Protein AF-A0A291N693-F1 (afdb_monomer_lite)

Structure (mmCIF, N/CA/C/O backbone):
data_AF-A0A291N693-F1
#
_entry.id   AF-A0A291N693-F1
#
loop_
_atom_site.group_PDB
_atom_site.id
_atom_site.type_symbol
_atom_site.label_atom_id
_atom_site.label_alt_id
_atom_site.label_comp_id
_atom_site.label_asym_id
_atom_site.label_entity_id
_atom_site.label_seq_id
_atom_site.pdbx_PDB_ins_code
_atom_site.Cartn_x
_atom_site.Cartn_y
_atom_site.Cartn_z
_atom_site.occupancy
_atom_site.B_iso_or_equiv
_atom_site.auth_seq_id
_atom_site.auth_comp_id
_atom_site.auth_asym_id
_atom_site.auth_atom_id
_atom_site.pdbx_PDB_model_num
ATOM 1 N N . MET A 1 1 ? -2.094 -22.582 -14.513 1.00 33.53 1 MET A N 1
ATOM 2 C CA . MET A 1 1 ? -1.312 -22.158 -13.333 1.00 33.53 1 MET A CA 1
ATOM 3 C C . MET A 1 1 ? -1.817 -20.786 -12.892 1.00 33.53 1 MET A C 1
ATOM 5 O O . MET A 1 1 ? -1.398 -19.765 -13.427 1.00 33.53 1 MET A O 1
ATOM 9 N N . THR A 1 2 ? -2.831 -20.767 -12.026 1.00 38.56 2 THR A N 1
ATOM 10 C CA . THR A 1 2 ? -3.405 -19.544 -11.448 1.00 38.56 2 THR A CA 1
ATOM 11 C C . THR A 1 2 ? -2.305 -18.804 -10.696 1.00 38.56 2 THR A C 1
ATOM 13 O O . THR A 1 2 ? -1.538 -19.391 -9.935 1.00 38.56 2 THR A O 1
ATOM 16 N N . ARG A 1 3 ? -2.140 -17.517 -10.992 1.00 45.19 3 ARG A N 1
ATOM 17 C CA . ARG A 1 3 ? -1.127 -16.662 -10.375 1.00 45.19 3 ARG A CA 1
ATOM 18 C C . ARG A 1 3 ? -1.465 -16.593 -8.879 1.00 45.19 3 ARG A C 1
ATOM 20 O O . ARG A 1 3 ? -2.373 -15.850 -8.545 1.00 45.19 3 ARG A O 1
ATOM 27 N N . LYS A 1 4 ? -0.804 -17.406 -8.034 1.00 51.12 4 LYS A N 1
ATOM 28 C CA . LYS A 1 4 ? -0.987 -17.415 -6.566 1.00 51.12 4 LYS A CA 1
ATOM 29 C C . LYS A 1 4 ? -1.112 -15.971 -6.081 1.00 51.12 4 LYS A C 1
ATOM 31 O O . LYS A 1 4 ? -0.236 -15.169 -6.425 1.00 51.12 4 LYS A O 1
ATOM 36 N N . ASP A 1 5 ? -2.186 -15.647 -5.364 1.00 63.22 5 ASP A N 1
ATOM 37 C CA . ASP A 1 5 ? -2.451 -14.291 -4.895 1.00 63.22 5 ASP A CA 1
ATOM 38 C C . ASP A 1 5 ? -1.273 -13.782 -4.071 1.00 63.22 5 ASP A C 1
ATOM 40 O O . ASP A 1 5 ? -0.977 -14.246 -2.974 1.00 63.22 5 ASP A O 1
ATOM 44 N N . ARG A 1 6 ? -0.534 -12.840 -4.660 1.00 77.88 6 ARG A N 1
ATOM 45 C CA . ARG A 1 6 ? 0.669 -12.259 -4.053 1.00 77.88 6 ARG A CA 1
ATOM 46 C C . ARG A 1 6 ? 0.341 -11.110 -3.103 1.00 77.88 6 ARG A C 1
ATOM 48 O O . ARG A 1 6 ? 1.268 -10.572 -2.509 1.00 77.88 6 ARG A O 1
ATOM 55 N N . ALA A 1 7 ? -0.934 -10.727 -3.006 1.00 84.88 7 ALA A N 1
ATOM 56 C CA . ALA A 1 7 ? -1.391 -9.597 -2.211 1.00 84.88 7 ALA A CA 1
ATOM 57 C C . ALA A 1 7 ? -1.176 -9.854 -0.717 1.00 84.88 7 ALA A C 1
ATOM 59 O O . ALA A 1 7 ? -0.447 -9.091 -0.094 1.00 84.88 7 ALA A O 1
ATOM 60 N N . LEU A 1 8 ? -1.694 -10.962 -0.176 1.00 89.12 8 LEU A N 1
ATOM 61 C CA . LEU A 1 8 ? -1.541 -11.286 1.245 1.00 89.12 8 LEU A CA 1
ATOM 62 C C . LEU A 1 8 ? -0.060 -11.365 1.674 1.00 89.12 8 LEU A C 1
ATOM 64 O O . LEU A 1 8 ? 0.328 -10.576 2.535 1.00 89.12 8 LEU A O 1
ATOM 68 N N . PRO A 1 9 ? 0.820 -12.147 1.008 1.00 90.00 9 PRO A N 1
ATOM 69 C CA . PRO A 1 9 ? 2.242 -12.149 1.354 1.00 90.00 9 PRO A CA 1
ATOM 70 C C . PRO A 1 9 ? 2.932 -10.787 1.207 1.00 90.00 9 PRO A C 1
ATOM 72 O O . PRO A 1 9 ? 3.986 -10.556 1.791 1.00 90.00 9 PRO A O 1
ATOM 75 N N . PHE A 1 10 ? 2.422 -9.895 0.353 1.00 90.12 10 PHE A N 1
ATOM 76 C CA . PHE A 1 10 ? 2.969 -8.546 0.211 1.00 90.12 10 PHE A CA 1
ATOM 77 C C . PHE A 1 10 ? 2.549 -7.641 1.370 1.00 90.12 10 PHE A C 1
ATOM 79 O O . PHE A 1 10 ? 3.408 -6.952 1.909 1.00 90.12 10 PHE A O 1
ATOM 86 N N . ILE A 1 11 ? 1.282 -7.704 1.791 1.00 92.00 11 ILE A N 1
ATOM 87 C CA . ILE A 1 11 ? 0.773 -6.989 2.971 1.00 92.00 11 ILE A CA 1
ATOM 88 C C . ILE A 1 11 ? 1.577 -7.392 4.210 1.00 92.00 11 ILE A C 1
ATOM 90 O O . ILE A 1 11 ? 2.067 -6.519 4.916 1.00 92.00 11 ILE A O 1
ATOM 94 N N . GLU A 1 12 ? 1.786 -8.695 4.423 1.00 92.75 12 GLU A N 1
ATOM 95 C CA . GLU A 1 12 ? 2.564 -9.219 5.556 1.00 92.75 12 GLU A CA 1
ATOM 96 C C . GLU A 1 12 ? 4.000 -8.684 5.570 1.00 92.75 12 GLU A C 1
ATOM 98 O O . GLU A 1 12 ? 4.478 -8.223 6.601 1.00 92.75 12 GLU A O 1
ATOM 103 N N . ARG A 1 13 ? 4.681 -8.686 4.415 1.00 93.25 13 ARG A N 1
ATOM 104 C CA . ARG A 1 13 ? 6.044 -8.139 4.310 1.00 93.25 13 ARG A CA 1
ATOM 105 C C . ARG A 1 13 ? 6.091 -6.634 4.554 1.00 93.25 13 ARG A C 1
ATOM 107 O O . ARG A 1 13 ? 7.028 -6.165 5.184 1.00 93.25 13 ARG A O 1
ATOM 114 N N . CYS A 1 14 ? 5.116 -5.879 4.050 1.00 93.94 14 CYS A N 1
ATOM 115 C CA . CYS A 1 14 ? 5.040 -4.438 4.292 1.00 93.94 14 CYS A CA 1
ATOM 116 C C . CYS A 1 14 ? 4.772 -4.125 5.767 1.00 93.94 14 CYS A C 1
ATOM 118 O O . CYS A 1 14 ? 5.370 -3.194 6.297 1.00 93.94 14 CYS A O 1
ATOM 120 N N . TRP A 1 15 ? 3.910 -4.905 6.420 1.00 94.88 15 TRP A N 1
ATOM 121 C CA . TRP A 1 15 ? 3.642 -4.778 7.848 1.00 94.88 15 TRP A CA 1
ATOM 122 C C . TRP A 1 15 ? 4.883 -5.098 8.686 1.00 94.88 15 TRP A C 1
ATOM 124 O O . TRP A 1 15 ? 5.280 -4.277 9.505 1.00 94.88 15 TRP A O 1
ATOM 134 N N . ALA A 1 16 ? 5.553 -6.222 8.413 1.00 94.12 16 ALA A N 1
ATOM 135 C CA . ALA A 1 16 ? 6.795 -6.589 9.093 1.00 94.12 16 ALA A CA 1
ATOM 136 C C . ALA A 1 16 ? 7.886 -5.519 8.916 1.00 94.12 16 ALA A C 1
ATOM 138 O O . ALA A 1 16 ? 8.501 -5.106 9.892 1.00 94.12 16 ALA A O 1
ATOM 139 N N . LEU A 1 17 ? 8.063 -5.006 7.691 1.00 93.88 17 LEU A N 1
ATOM 140 C CA . LEU A 1 17 ? 9.007 -3.921 7.411 1.00 93.88 17 LEU A CA 1
ATOM 141 C C . LEU A 1 17 ? 8.657 -2.639 8.174 1.00 93.88 17 LEU A C 1
ATOM 143 O O . LEU A 1 17 ? 9.549 -1.975 8.688 1.00 93.88 17 LEU A O 1
ATOM 147 N N . PHE A 1 18 ? 7.374 -2.274 8.242 1.00 93.06 18 PHE A N 1
ATOM 148 C CA . PHE A 1 18 ? 6.931 -1.113 9.013 1.00 93.06 18 PHE A CA 1
ATOM 149 C C . PHE A 1 18 ? 7.254 -1.282 10.500 1.00 93.06 18 PHE A C 1
ATOM 151 O O . PHE A 1 18 ? 7.758 -0.345 11.114 1.00 93.06 18 PHE A O 1
ATOM 158 N N . GLN A 1 19 ? 7.002 -2.464 11.069 1.00 92.69 19 GLN A N 1
ATOM 159 C CA . GLN A 1 19 ? 7.315 -2.755 12.468 1.00 92.69 19 GLN A CA 1
ATOM 160 C C . GLN A 1 19 ? 8.821 -2.683 12.731 1.00 92.69 19 GLN A C 1
ATOM 162 O O . GLN A 1 19 ? 9.233 -1.988 13.651 1.00 92.69 19 GLN A O 1
ATOM 167 N N . GLU A 1 20 ? 9.634 -3.330 11.894 1.00 92.38 20 GLU A N 1
ATOM 168 C CA . GLU A 1 20 ? 11.096 -3.321 12.008 1.00 92.38 20 GLU A CA 1
ATOM 169 C C . GLU A 1 20 ? 11.667 -1.903 11.892 1.00 92.38 20 GLU A C 1
ATOM 171 O O . GLU A 1 20 ? 12.454 -1.486 12.736 1.00 92.38 20 GLU A O 1
ATOM 176 N N . ALA A 1 21 ? 11.221 -1.128 10.900 1.00 90.44 21 ALA A N 1
ATOM 177 C CA . ALA A 1 21 ? 11.660 0.253 10.726 1.00 90.44 21 ALA A CA 1
ATOM 178 C C . ALA A 1 21 ? 11.223 1.152 11.893 1.00 90.44 21 ALA A C 1
ATOM 180 O O . ALA A 1 21 ? 11.991 2.001 12.332 1.00 90.44 21 ALA A O 1
ATOM 181 N N . THR A 1 22 ? 10.015 0.941 12.426 1.00 89.62 22 THR A N 1
ATOM 182 C CA . THR A 1 22 ? 9.533 1.668 13.610 1.00 89.62 22 THR A CA 1
ATOM 183 C C . THR A 1 22 ? 10.376 1.334 14.840 1.00 89.62 22 THR A C 1
ATOM 185 O O . THR A 1 22 ? 10.745 2.238 15.579 1.00 89.62 22 THR A O 1
ATOM 188 N N . SER A 1 23 ? 10.713 0.059 15.052 1.00 88.38 23 SER A N 1
ATOM 189 C CA . SER A 1 23 ? 11.592 -0.364 16.148 1.00 88.38 23 SER A CA 1
ATOM 190 C C . SER A 1 23 ? 13.007 0.199 16.008 1.00 88.38 23 SER A C 1
ATOM 192 O O . SER A 1 23 ? 13.559 0.677 16.991 1.00 88.38 23 SER A O 1
ATOM 194 N N . ALA A 1 24 ? 13.570 0.209 14.798 1.00 87.69 24 ALA A N 1
ATOM 195 C CA . ALA A 1 24 ? 14.880 0.805 14.545 1.00 87.69 24 ALA A CA 1
ATOM 196 C C . ALA A 1 24 ? 14.887 2.324 14.808 1.00 87.69 24 ALA A C 1
ATOM 198 O O . ALA A 1 24 ? 15.796 2.833 15.460 1.00 87.69 24 ALA A O 1
ATOM 199 N N . ASP A 1 25 ? 13.851 3.049 14.366 1.00 87.38 25 ASP A N 1
ATOM 200 C CA . ASP A 1 25 ? 13.699 4.479 14.674 1.00 87.38 25 ASP A CA 1
ATOM 201 C C . ASP A 1 25 ? 13.568 4.720 16.188 1.00 87.38 25 ASP A C 1
ATOM 203 O O . ASP A 1 25 ? 14.101 5.710 16.695 1.00 87.38 25 ASP A O 1
ATOM 207 N N . ALA A 1 26 ? 12.897 3.821 16.915 1.00 85.44 26 ALA A N 1
ATOM 208 C CA . ALA A 1 26 ? 12.772 3.887 18.370 1.00 85.44 26 ALA A CA 1
ATOM 209 C C . ALA A 1 26 ? 14.122 3.768 19.082 1.00 85.44 26 ALA A C 1
ATOM 211 O O . ALA A 1 26 ? 14.449 4.580 19.950 1.00 85.44 26 ALA A O 1
ATOM 212 N N . GLU A 1 27 ? 14.929 2.784 18.680 1.00 86.00 27 GLU A N 1
ATOM 213 C CA . GLU A 1 27 ? 16.273 2.552 19.221 1.00 86.00 27 GLU A CA 1
ATOM 214 C C . GLU A 1 27 ? 17.203 3.756 18.995 1.00 86.00 27 GLU A C 1
ATOM 216 O O . GLU A 1 27 ? 17.998 4.100 19.871 1.00 86.00 27 GLU A O 1
ATOM 221 N N . ASP A 1 28 ? 17.035 4.455 17.871 1.00 84.00 28 ASP A N 1
ATOM 222 C CA . ASP A 1 28 ? 17.769 5.677 17.525 1.00 84.00 28 ASP A CA 1
ATOM 223 C C . ASP A 1 28 ? 17.196 6.958 18.176 1.00 84.00 28 ASP A C 1
ATOM 225 O O . ASP A 1 28 ? 17.687 8.065 17.917 1.00 84.00 28 ASP A O 1
ATOM 229 N N . GLY A 1 29 ? 16.145 6.852 19.000 1.00 79.88 29 GLY A N 1
ATOM 230 C CA . GLY A 1 29 ? 15.477 7.993 19.637 1.00 79.88 29 GLY A CA 1
ATOM 231 C C . GLY A 1 29 ? 14.700 8.888 18.660 1.00 79.88 29 GLY A C 1
ATOM 232 O O . GLY A 1 29 ? 14.431 10.052 18.960 1.00 79.88 29 GLY A O 1
ATOM 233 N N . ARG A 1 30 ? 14.351 8.363 17.481 1.00 75.69 30 ARG A N 1
ATOM 234 C CA . ARG A 1 30 ? 13.571 9.029 16.419 1.00 75.69 30 ARG A CA 1
ATOM 235 C C . ARG A 1 30 ? 12.108 8.593 16.400 1.00 75.69 30 ARG A C 1
ATOM 237 O O . ARG A 1 30 ? 11.424 8.792 15.391 1.00 75.69 30 ARG A O 1
ATOM 244 N N . ASP A 1 31 ? 11.651 8.028 17.514 1.00 72.50 31 ASP A N 1
ATOM 245 C CA . ASP A 1 31 ? 10.309 7.504 17.712 1.00 72.50 31 ASP A CA 1
ATOM 246 C C . ASP A 1 31 ? 9.219 8.419 17.143 1.00 72.50 31 ASP A C 1
ATOM 248 O O . ASP A 1 31 ? 9.150 9.617 17.424 1.00 72.50 31 ASP A O 1
ATOM 252 N N . GLY A 1 32 ? 8.323 7.819 16.358 1.00 63.44 32 GLY A N 1
ATOM 253 C CA . GLY A 1 32 ? 7.067 8.447 15.963 1.00 63.44 32 GLY A CA 1
ATOM 254 C C . GLY A 1 32 ? 7.064 9.244 14.654 1.00 63.44 32 GLY A C 1
ATOM 255 O O . GLY A 1 32 ? 6.126 10.012 14.430 1.00 63.44 32 GLY A O 1
ATOM 256 N N . ASN A 1 33 ? 8.033 9.030 13.759 1.00 72.50 33 ASN A N 1
ATOM 257 C CA . ASN A 1 33 ? 8.084 9.729 12.465 1.00 72.50 33 ASN A CA 1
ATOM 258 C C . ASN A 1 33 ? 7.654 8.886 11.252 1.00 72.50 33 ASN A C 1
ATOM 260 O O . ASN A 1 33 ? 7.338 9.447 10.200 1.00 72.50 33 ASN A O 1
ATOM 264 N N . LEU A 1 34 ? 7.624 7.557 11.373 1.00 83.62 34 LEU A N 1
ATOM 265 C CA . LEU A 1 34 ? 7.446 6.6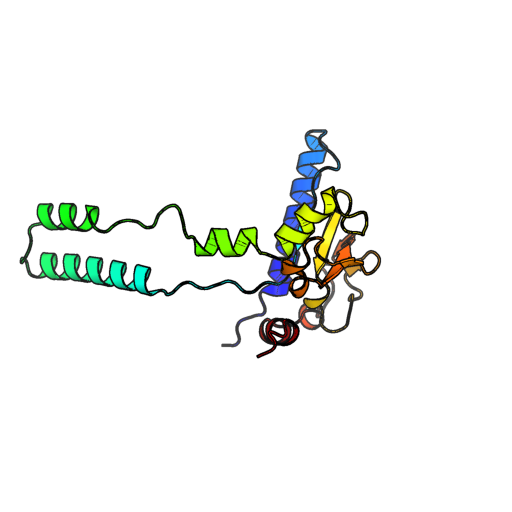78 10.221 1.00 83.62 34 LEU A CA 1
ATOM 266 C C . LEU A 1 34 ? 5.971 6.406 9.916 1.00 83.62 34 LEU A C 1
ATOM 268 O O . LEU A 1 34 ? 5.240 5.837 10.723 1.00 83.62 34 LEU A O 1
ATOM 272 N N . ARG A 1 35 ? 5.532 6.779 8.711 1.00 87.69 35 ARG A N 1
ATOM 273 C CA . ARG A 1 35 ? 4.192 6.485 8.191 1.00 87.69 35 ARG A CA 1
ATOM 274 C C . ARG A 1 35 ? 4.286 5.485 7.047 1.00 87.69 35 ARG A C 1
ATOM 276 O O . ARG A 1 35 ? 4.997 5.713 6.073 1.00 87.69 35 ARG A O 1
ATOM 283 N N . GLY A 1 36 ? 3.523 4.403 7.141 1.00 90.12 36 GLY A N 1
ATOM 284 C CA . GLY A 1 36 ? 3.358 3.443 6.054 1.00 90.12 36 GLY A CA 1
ATOM 285 C C 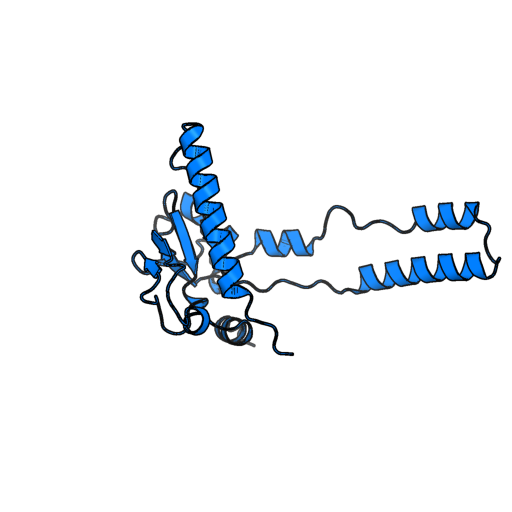. GLY A 1 36 ? 2.006 3.629 5.379 1.00 90.12 36 GLY A C 1
ATOM 286 O O . GLY A 1 36 ? 0.989 3.690 6.060 1.00 90.12 36 GLY A O 1
ATOM 287 N N . VAL A 1 37 ? 1.969 3.687 4.047 1.00 91.12 37 VAL A N 1
ATOM 288 C CA . VAL A 1 37 ? 0.713 3.670 3.281 1.00 91.12 37 VAL A CA 1
ATOM 289 C C . VAL A 1 37 ? 0.796 2.593 2.210 1.00 91.12 37 VAL A C 1
ATOM 291 O O . VAL A 1 37 ? 1.660 2.632 1.334 1.00 91.12 37 VAL A O 1
ATOM 294 N N . LEU A 1 38 ? -0.126 1.636 2.262 1.00 92.25 38 LEU A N 1
ATOM 295 C CA . LEU A 1 38 ? -0.267 0.575 1.278 1.00 92.25 38 LEU A CA 1
ATOM 296 C C . LEU A 1 38 ? -1.572 0.757 0.501 1.00 92.25 38 LEU A C 1
ATOM 298 O O . LEU A 1 38 ? -2.664 0.579 1.038 1.00 92.25 38 LEU A O 1
ATOM 302 N N . ALA A 1 39 ? -1.445 1.077 -0.786 1.00 90.19 39 ALA A N 1
ATOM 303 C CA . ALA A 1 39 ? -2.567 1.245 -1.700 1.00 90.19 39 ALA A CA 1
ATOM 304 C C . ALA A 1 39 ? -2.389 0.421 -2.980 1.00 90.19 39 ALA A C 1
ATOM 306 O O . ALA A 1 39 ? -1.276 0.137 -3.430 1.00 90.19 39 ALA A O 1
ATOM 307 N N . THR A 1 40 ? -3.510 0.060 -3.588 1.00 86.94 40 THR A N 1
ATOM 308 C CA . THR A 1 40 ? -3.587 -0.529 -4.921 1.00 86.94 40 THR A CA 1
ATOM 309 C C . THR A 1 40 ? -3.286 0.517 -5.984 1.00 86.94 40 THR A C 1
ATOM 311 O O . THR A 1 40 ? -3.586 1.701 -5.853 1.00 86.94 40 THR A O 1
ATOM 314 N N . GLY A 1 41 ? -2.703 0.070 -7.087 1.00 79.50 41 GLY A N 1
ATOM 315 C CA . GLY A 1 41 ? -2.433 0.926 -8.227 1.00 79.50 41 GLY A CA 1
ATOM 316 C C . GLY A 1 41 ? -2.199 0.096 -9.472 1.00 79.50 41 GLY A C 1
ATOM 317 O O . GLY A 1 41 ? -1.780 -1.066 -9.402 1.00 79.50 41 GLY A O 1
ATOM 318 N N . LEU A 1 42 ? -2.466 0.696 -10.627 1.00 72.25 42 LEU A N 1
ATOM 319 C CA . LEU A 1 42 ? -2.007 0.129 -11.881 1.00 72.25 42 LEU A CA 1
ATOM 320 C C . LEU A 1 42 ? -0.541 0.484 -12.076 1.00 72.25 42 LEU A C 1
ATOM 322 O O . LEU A 1 42 ? -0.135 1.635 -11.966 1.00 72.25 42 LEU A O 1
ATOM 326 N N . ARG A 1 43 ? 0.254 -0.527 -12.414 1.00 65.56 43 ARG A N 1
ATOM 327 C CA . ARG A 1 43 ? 1.614 -0.308 -12.884 1.00 65.56 43 ARG A CA 1
ATOM 328 C C . ARG A 1 43 ? 1.569 -0.149 -14.394 1.00 65.56 43 ARG A C 1
ATOM 330 O O . ARG A 1 43 ? 1.321 -1.135 -15.094 1.00 65.56 43 ARG A O 1
ATOM 337 N N . ALA A 1 44 ? 1.879 1.045 -14.891 1.00 56.78 44 ALA A N 1
ATOM 338 C CA . ALA A 1 44 ? 2.187 1.249 -16.296 1.00 56.78 44 ALA A CA 1
ATOM 339 C C . ALA A 1 44 ? 3.369 0.343 -16.655 1.00 56.78 44 ALA A C 1
ATOM 341 O O . ALA A 1 44 ? 4.514 0.567 -16.244 1.00 56.78 44 ALA A O 1
ATOM 342 N N . LYS A 1 45 ? 3.085 -0.735 -17.383 1.00 54.12 45 LYS A N 1
ATOM 343 C CA . LYS A 1 45 ? 4.120 -1.509 -18.053 1.00 54.12 45 LYS A CA 1
ATOM 344 C C . LYS A 1 45 ? 4.416 -0.768 -19.344 1.00 54.12 45 LYS A C 1
ATOM 346 O O . LYS A 1 45 ? 3.608 -0.796 -20.267 1.00 54.12 45 LYS A O 1
ATOM 351 N N . GLY A 1 46 ? 5.551 -0.075 -19.387 1.00 51.22 46 GLY A N 1
ATOM 352 C CA . GLY A 1 46 ? 6.066 0.450 -20.647 1.00 51.22 46 GLY A CA 1
ATOM 353 C C . GLY A 1 46 ? 6.161 -0.661 -21.694 1.00 51.22 46 GLY A C 1
ATOM 354 O O . GLY A 1 46 ? 6.198 -1.850 -21.368 1.00 51.22 46 GLY A O 1
ATOM 355 N N . SER A 1 47 ? 6.200 -0.278 -22.967 1.00 55.09 47 SER A N 1
ATOM 356 C CA . SER A 1 47 ? 6.426 -1.246 -24.033 1.00 55.09 47 SER A CA 1
ATOM 357 C C . SER A 1 47 ? 7.771 -1.948 -23.823 1.00 55.09 47 SER A C 1
ATOM 359 O O . SER A 1 47 ? 8.812 -1.294 -23.773 1.00 55.09 47 SER A O 1
ATOM 361 N N . ASN A 1 48 ? 7.772 -3.283 -23.785 1.00 56.47 48 ASN A N 1
ATOM 362 C CA . ASN A 1 48 ? 9.002 -4.083 -23.779 1.00 56.47 48 ASN A CA 1
ATOM 363 C C . ASN A 1 48 ? 9.840 -3.895 -25.059 1.00 56.47 48 ASN A C 1
ATOM 365 O O . ASN A 1 48 ? 10.911 -4.479 -25.158 1.00 56.47 48 ASN A O 1
ATOM 369 N N . ARG A 1 49 ? 9.391 -3.089 -26.035 1.00 58.22 49 ARG A N 1
ATOM 370 C CA . ARG A 1 49 ? 10.100 -2.802 -27.290 1.00 58.22 49 ARG A CA 1
ATOM 371 C C . ARG A 1 49 ? 11.551 -2.375 -27.085 1.00 58.22 49 ARG A C 1
ATOM 373 O O . ARG A 1 49 ? 12.397 -2.852 -27.824 1.00 58.22 49 ARG A O 1
ATOM 380 N N . GLY A 1 50 ? 11.850 -1.541 -26.085 1.00 60.09 50 GLY A N 1
ATOM 381 C CA . GLY A 1 50 ? 13.231 -1.126 -25.800 1.00 60.09 50 GLY A CA 1
ATOM 382 C C . GLY A 1 50 ? 14.120 -2.290 -25.349 1.00 60.09 50 GLY A C 1
ATOM 383 O O . GLY A 1 50 ? 15.222 -2.454 -25.856 1.00 60.09 50 GLY A O 1
ATOM 384 N N . ILE A 1 51 ? 13.599 -3.146 -24.464 1.00 60.31 51 ILE A N 1
ATOM 385 C CA . ILE A 1 51 ? 14.287 -4.351 -23.968 1.00 60.31 51 ILE A CA 1
ATOM 386 C C . ILE A 1 51 ? 14.432 -5.390 -25.091 1.00 60.31 51 ILE A C 1
ATOM 388 O O . ILE A 1 51 ? 15.492 -5.977 -25.267 1.00 60.31 51 ILE A O 1
ATOM 392 N N . LEU A 1 52 ? 13.381 -5.594 -25.890 1.00 64.38 52 LEU A N 1
ATOM 393 C CA . LEU A 1 52 ? 13.382 -6.523 -27.022 1.00 64.38 52 LEU A CA 1
ATOM 394 C C . LEU A 1 52 ? 14.342 -6.075 -28.131 1.00 64.38 52 LEU A C 1
ATOM 396 O O . LEU A 1 52 ? 15.073 -6.906 -28.657 1.00 64.38 52 LEU A O 1
ATOM 400 N N . ALA A 1 53 ? 14.382 -4.780 -28.454 1.00 66.88 53 ALA A N 1
ATOM 401 C CA . ALA A 1 53 ? 15.321 -4.224 -29.427 1.00 66.88 53 ALA A CA 1
ATOM 402 C C . ALA A 1 53 ? 16.773 -4.341 -28.942 1.00 66.88 53 ALA A C 1
ATOM 404 O O . ALA A 1 53 ? 17.663 -4.648 -29.731 1.00 66.88 53 ALA A O 1
ATOM 405 N N . GLN A 1 54 ? 17.009 -4.155 -27.639 1.00 68.44 54 GLN A N 1
ATOM 406 C CA . GLN A 1 54 ? 18.326 -4.347 -27.038 1.00 68.44 54 GLN A CA 1
ATOM 407 C C . GLN A 1 54 ? 18.769 -5.814 -27.109 1.00 68.44 54 GLN A C 1
ATOM 409 O O . GLN A 1 54 ? 19.890 -6.096 -27.525 1.00 68.44 54 GLN A O 1
ATOM 414 N N . ASN A 1 55 ? 17.879 -6.743 -26.755 1.00 72.88 55 ASN A N 1
ATOM 415 C CA . ASN A 1 55 ? 18.148 -8.176 -26.840 1.00 72.88 55 ASN A CA 1
ATOM 416 C C . ASN A 1 55 ? 18.414 -8.607 -28.285 1.00 72.88 55 ASN A C 1
ATOM 418 O O . ASN A 1 55 ? 19.380 -9.318 -28.522 1.00 72.88 55 ASN A O 1
ATOM 422 N N . ALA A 1 56 ? 17.628 -8.117 -29.249 1.00 78.94 56 ALA A N 1
ATOM 423 C CA . ALA A 1 56 ? 17.853 -8.383 -30.668 1.00 78.94 56 ALA A CA 1
ATOM 424 C C . ALA A 1 56 ? 19.224 -7.870 -31.144 1.00 78.94 56 ALA A C 1
ATOM 426 O O . ALA A 1 56 ? 19.927 -8.580 -31.857 1.00 78.94 56 ALA A O 1
ATOM 427 N N . ALA A 1 57 ? 19.643 -6.678 -30.703 1.00 79.12 57 ALA A N 1
ATOM 428 C CA . ALA A 1 57 ? 20.965 -6.141 -31.021 1.00 79.12 57 ALA A CA 1
ATOM 429 C C . ALA A 1 57 ? 22.103 -6.980 -30.411 1.00 79.12 57 ALA A C 1
ATOM 431 O O . ALA A 1 57 ? 23.111 -7.210 -31.073 1.00 79.12 57 ALA A O 1
ATOM 432 N N . PHE A 1 58 ? 21.946 -7.478 -29.179 1.00 78.81 58 PHE A N 1
ATOM 433 C CA . PHE A 1 58 ? 22.924 -8.382 -28.564 1.00 78.81 58 PHE A CA 1
ATOM 434 C C . PHE A 1 58 ? 22.981 -9.746 -29.255 1.00 78.81 58 PHE A C 1
ATOM 436 O O . PHE A 1 58 ? 24.079 -10.237 -29.508 1.00 78.81 58 PHE A O 1
ATOM 443 N N . THR A 1 59 ? 21.830 -10.334 -29.588 1.00 84.38 59 THR A N 1
ATOM 444 C CA . THR A 1 59 ? 21.755 -11.586 -30.353 1.00 84.38 59 THR A CA 1
ATOM 445 C C . THR A 1 59 ? 22.467 -11.437 -31.693 1.00 84.38 59 THR A C 1
ATOM 447 O O . THR A 1 59 ? 23.325 -12.251 -32.005 1.00 84.38 59 THR A O 1
ATOM 450 N N . GLN A 1 60 ? 22.231 -10.338 -32.414 1.00 86.88 60 GLN A N 1
ATOM 451 C CA . GLN A 1 60 ? 22.906 -10.069 -33.682 1.00 86.88 60 GLN A CA 1
ATOM 452 C C . GLN A 1 60 ? 24.435 -9.975 -33.533 1.00 86.88 60 GLN A C 1
ATOM 454 O O . GLN A 1 60 ? 25.160 -10.552 -34.334 1.00 86.88 60 GLN A O 1
ATOM 459 N N . ILE A 1 61 ? 24.942 -9.307 -32.488 1.00 85.75 61 ILE A N 1
ATOM 460 C CA . ILE A 1 61 ? 26.392 -9.220 -32.222 1.00 85.75 61 ILE A CA 1
ATOM 461 C C . ILE A 1 61 ? 26.990 -10.608 -31.941 1.00 85.75 61 ILE A C 1
ATOM 463 O O . ILE A 1 61 ? 28.092 -10.907 -32.401 1.00 85.75 61 ILE A O 1
ATOM 467 N N . ILE A 1 62 ? 26.280 -11.453 -31.187 1.00 82.12 62 ILE A N 1
ATOM 468 C CA . ILE A 1 62 ? 26.711 -12.826 -30.887 1.00 82.12 62 ILE A CA 1
ATOM 469 C C . ILE A 1 62 ? 26.721 -13.669 -32.165 1.00 82.12 62 ILE A C 1
ATOM 471 O O . ILE A 1 62 ? 27.710 -14.352 -32.427 1.00 82.12 62 ILE A O 1
ATOM 475 N N . ASP A 1 63 ? 25.670 -13.576 -32.978 1.00 90.12 63 ASP A N 1
ATOM 476 C CA . ASP A 1 63 ? 25.543 -14.308 -34.239 1.00 90.12 63 ASP A CA 1
ATOM 477 C C . ASP A 1 63 ? 26.599 -13.864 -35.263 1.00 90.12 63 ASP A C 1
ATOM 479 O O . ASP A 1 63 ? 27.153 -14.687 -35.993 1.00 90.12 63 ASP A O 1
ATOM 483 N N . ASP A 1 64 ? 26.924 -12.571 -35.316 1.00 88.88 64 ASP A N 1
ATOM 484 C CA . ASP A 1 64 ? 27.966 -12.035 -36.193 1.00 88.88 64 ASP A CA 1
ATOM 485 C C . ASP A 1 64 ? 29.369 -12.446 -35.735 1.00 88.88 64 ASP A C 1
ATOM 487 O O . ASP A 1 64 ? 30.220 -12.751 -36.575 1.00 88.88 64 ASP A O 1
ATOM 491 N N . LEU A 1 65 ? 29.615 -12.515 -34.424 1.00 82.06 65 LEU A N 1
ATOM 492 C CA . LEU A 1 65 ? 30.879 -13.011 -33.877 1.00 82.06 65 LEU A CA 1
ATOM 493 C C . LEU A 1 65 ? 31.038 -14.521 -34.118 1.00 82.06 65 LEU A C 1
ATOM 495 O O . LEU A 1 65 ? 32.106 -14.963 -34.542 1.00 82.06 65 LEU A O 1
ATOM 499 N N . ALA A 1 66 ? 29.979 -15.302 -33.884 1.00 85.88 66 ALA A N 1
ATOM 5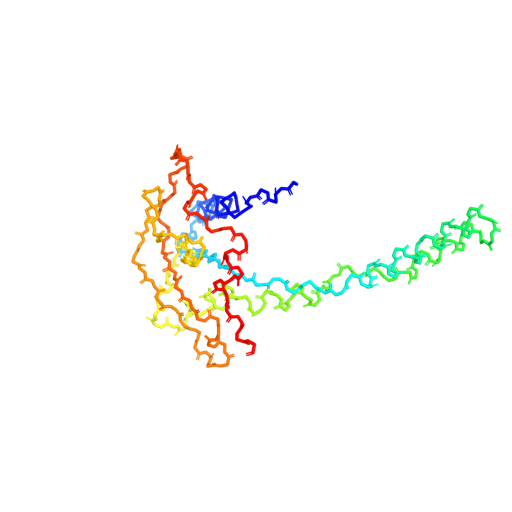00 C CA . ALA A 1 66 ? 29.959 -16.748 -34.102 1.00 85.88 66 ALA A CA 1
ATOM 501 C C . ALA A 1 66 ? 30.132 -17.116 -35.584 1.00 85.88 66 ALA A C 1
ATOM 503 O O . ALA A 1 66 ? 30.780 -18.107 -35.903 1.00 85.88 66 ALA A O 1
ATOM 504 N N . ALA A 1 67 ? 29.603 -16.290 -36.490 1.00 93.94 67 ALA A N 1
ATOM 505 C CA . ALA A 1 67 ? 29.786 -16.428 -37.932 1.00 93.94 67 ALA A CA 1
ATOM 506 C C . ALA A 1 67 ? 31.106 -15.821 -38.455 1.00 93.94 67 ALA A C 1
ATOM 508 O O . ALA A 1 67 ? 31.286 -15.731 -39.668 1.00 93.94 67 ALA A O 1
ATOM 509 N N . HIS A 1 68 ? 32.005 -15.363 -37.572 1.00 90.62 68 HIS A N 1
ATOM 510 C CA . HIS A 1 68 ? 33.261 -14.681 -37.918 1.00 90.62 68 HIS A CA 1
ATOM 511 C C . HIS A 1 68 ? 33.095 -13.449 -38.833 1.00 90.62 68 HIS A C 1
ATOM 513 O O . HIS A 1 68 ? 34.030 -13.054 -39.528 1.00 90.62 68 HIS A O 1
ATOM 519 N N . ARG A 1 69 ? 31.914 -12.815 -38.824 1.00 93.44 69 ARG A N 1
ATOM 520 C CA . ARG A 1 69 ? 31.618 -11.582 -39.576 1.00 93.44 69 ARG A CA 1
ATOM 521 C C . ARG A 1 69 ? 32.167 -10.331 -38.892 1.00 93.44 69 ARG A C 1
ATOM 523 O O . ARG A 1 69 ? 32.377 -9.323 -39.558 1.00 93.44 69 ARG A O 1
ATOM 530 N N . ILE A 1 70 ? 32.408 -10.407 -37.584 1.00 91.12 70 ILE A N 1
ATOM 531 C CA . ILE A 1 70 ? 33.090 -9.380 -36.790 1.00 91.12 70 ILE A CA 1
ATOM 532 C C . ILE A 1 70 ? 34.175 -10.022 -35.924 1.00 91.12 70 ILE A C 1
ATOM 534 O O . ILE A 1 70 ? 34.069 -11.177 -35.507 1.00 91.12 70 ILE A O 1
ATOM 538 N N . THR A 1 71 ? 35.220 -9.261 -35.619 1.00 88.62 71 THR A N 1
ATOM 539 C CA . THR A 1 71 ? 36.274 -9.671 -34.684 1.00 88.62 71 THR A CA 1
ATOM 540 C C . THR A 1 71 ? 35.818 -9.534 -33.229 1.00 88.62 71 THR A C 1
ATOM 542 O O . THR A 1 71 ? 34.893 -8.787 -32.905 1.00 88.62 71 THR A O 1
ATOM 545 N N . ALA A 1 72 ? 36.515 -10.203 -32.307 1.00 81.81 72 ALA A N 1
ATOM 546 C CA . ALA A 1 72 ? 36.230 -10.096 -30.874 1.00 81.81 72 ALA A CA 1
ATOM 547 C C . ALA A 1 72 ? 36.319 -8.645 -30.349 1.00 81.81 72 ALA A C 1
ATOM 549 O O . ALA A 1 72 ? 35.522 -8.240 -29.503 1.00 81.81 72 ALA A O 1
ATOM 550 N N . GLU A 1 73 ? 37.245 -7.835 -30.872 1.00 82.06 73 GLU A N 1
ATOM 551 C CA . GLU A 1 73 ? 37.385 -6.420 -30.492 1.00 82.06 73 GLU A CA 1
ATOM 552 C C . GLU A 1 73 ? 36.288 -5.522 -31.083 1.00 82.06 73 GLU A C 1
ATOM 554 O O . GLU A 1 73 ? 35.907 -4.508 -30.489 1.00 82.06 73 GLU A O 1
ATOM 559 N N . GLU A 1 74 ? 35.736 -5.886 -32.239 1.00 83.94 74 GLU A N 1
ATOM 560 C CA . GLU A 1 74 ? 34.567 -5.219 -32.818 1.00 83.94 74 GLU A CA 1
ATOM 561 C C . GLU A 1 74 ? 33.285 -5.595 -32.080 1.00 83.94 74 GLU A C 1
ATOM 563 O O . GLU A 1 74 ? 32.492 -4.707 -31.772 1.00 83.94 74 GLU A O 1
ATOM 568 N N . ALA A 1 75 ? 33.123 -6.864 -31.698 1.00 80.75 75 ALA A N 1
ATOM 569 C CA . ALA A 1 75 ? 32.008 -7.323 -30.874 1.00 80.75 75 ALA A CA 1
ATOM 570 C C . ALA A 1 75 ? 31.983 -6.616 -29.512 1.00 80.75 75 ALA A C 1
ATOM 572 O O . ALA A 1 75 ? 30.933 -6.128 -29.087 1.00 80.75 75 ALA A O 1
ATOM 573 N N . LYS A 1 76 ? 33.147 -6.463 -28.859 1.00 77.00 76 LYS A N 1
ATOM 574 C CA . LYS A 1 76 ? 33.275 -5.664 -27.629 1.00 77.00 76 LYS A CA 1
ATOM 575 C C . LYS A 1 76 ? 32.832 -4.220 -27.864 1.00 77.00 76 LYS A C 1
ATOM 577 O O . LYS A 1 76 ? 31.959 -3.732 -27.150 1.00 77.00 76 LYS A O 1
ATOM 582 N N . ARG A 1 77 ? 33.377 -3.533 -28.876 1.00 81.50 77 ARG A N 1
ATOM 583 C CA . ARG A 1 77 ? 33.003 -2.138 -29.192 1.00 81.50 77 ARG A CA 1
ATOM 584 C C . ARG A 1 77 ? 31.520 -1.981 -29.542 1.00 81.50 77 ARG A C 1
ATOM 586 O O . ARG A 1 77 ? 30.911 -0.993 -29.134 1.00 81.50 77 ARG A O 1
ATOM 593 N N . ALA A 1 78 ? 30.934 -2.936 -30.261 1.00 80.12 78 ALA A N 1
ATOM 594 C CA . ALA A 1 78 ? 29.515 -2.947 -30.601 1.00 80.12 78 ALA A CA 1
ATOM 595 C C . ALA A 1 78 ? 28.642 -3.125 -29.350 1.00 80.12 78 ALA A C 1
ATOM 597 O O . ALA A 1 78 ? 27.721 -2.339 -29.137 1.00 80.12 78 ALA A O 1
ATOM 598 N N . ALA A 1 79 ? 28.989 -4.070 -28.471 1.00 77.19 79 ALA A N 1
ATOM 599 C CA . ALA A 1 79 ? 28.296 -4.302 -27.205 1.00 77.19 79 ALA A CA 1
ATOM 600 C C . ALA A 1 79 ? 28.321 -3.069 -26.283 1.00 77.19 79 ALA A C 1
ATOM 602 O O . ALA A 1 79 ? 27.317 -2.760 -25.643 1.00 77.19 79 ALA A O 1
ATOM 603 N N . TRP A 1 80 ? 29.427 -2.315 -26.261 1.00 73.88 80 TRP A N 1
ATOM 604 C CA . TRP A 1 80 ? 29.536 -1.055 -25.511 1.00 73.88 80 TRP A CA 1
ATOM 605 C C . TRP A 1 80 ? 28.602 0.055 -26.022 1.00 73.88 80 TRP A C 1
ATOM 607 O O . TRP A 1 80 ? 28.183 0.909 -25.242 1.00 73.88 80 TRP A O 1
ATOM 617 N N . ARG A 1 81 ? 28.254 0.055 -27.316 1.00 73.56 81 ARG A N 1
ATOM 618 C CA . ARG A 1 81 ? 27.355 1.050 -27.933 1.00 73.56 81 ARG A CA 1
ATOM 619 C C . ARG A 1 81 ? 25.875 0.735 -27.733 1.00 73.56 81 ARG A C 1
ATOM 621 O O . ARG A 1 81 ? 25.039 1.623 -27.905 1.00 73.56 81 ARG A O 1
ATOM 628 N N . VAL A 1 82 ? 25.539 -0.498 -27.353 1.00 74.75 82 VAL A N 1
ATOM 629 C CA . VAL A 1 82 ? 24.172 -0.886 -26.997 1.00 74.75 82 VAL A CA 1
ATOM 630 C C . VAL A 1 82 ? 23.827 -0.231 -25.654 1.00 74.75 82 VAL A C 1
ATOM 632 O O . VAL A 1 82 ? 24.117 -0.755 -24.579 1.00 74.75 82 VAL A O 1
ATOM 635 N N . ARG A 1 83 ? 23.253 0.977 -25.728 1.00 58.78 83 ARG A N 1
ATOM 636 C CA . ARG A 1 83 ? 22.948 1.856 -24.589 1.00 58.78 83 ARG A CA 1
ATOM 637 C C . ARG A 1 83 ? 22.223 1.078 -23.485 1.00 58.78 83 ARG A C 1
ATOM 639 O O . ARG A 1 83 ? 21.123 0.569 -23.687 1.00 58.78 83 ARG A O 1
ATOM 646 N N . ARG A 1 84 ? 22.838 1.001 -22.307 1.00 53.34 84 ARG A N 1
ATOM 647 C CA . ARG A 1 84 ? 22.217 0.472 -21.091 1.00 53.34 84 ARG A CA 1
ATOM 648 C C . ARG A 1 84 ? 21.168 1.476 -20.606 1.00 53.34 84 ARG A C 1
ATOM 650 O O . ARG A 1 84 ? 21.516 2.595 -20.238 1.00 53.34 84 ARG A O 1
ATOM 657 N N . VAL A 1 85 ? 19.890 1.103 -20.619 1.00 51.81 85 VAL A N 1
ATOM 658 C CA . VAL A 1 85 ? 18.836 1.862 -19.924 1.00 51.81 85 VAL A CA 1
ATOM 659 C C . VAL A 1 85 ? 18.998 1.576 -18.431 1.00 51.81 85 VAL A C 1
ATOM 661 O O . VAL A 1 85 ? 18.294 0.730 -17.896 1.00 51.81 85 VAL A O 1
ATOM 664 N N . HIS A 1 86 ? 20.003 2.179 -17.789 1.00 46.22 86 HIS A N 1
ATOM 665 C CA . HIS A 1 86 ? 20.397 1.768 -16.435 1.00 46.22 86 HIS A CA 1
ATOM 666 C C . HIS A 1 86 ? 19.905 2.631 -15.289 1.00 46.22 86 HIS A C 1
ATOM 668 O O . HIS A 1 86 ? 19.978 2.136 -14.179 1.00 46.22 86 HIS A O 1
ATOM 674 N N . ASP A 1 87 ? 19.348 3.826 -15.497 1.00 42.28 87 ASP A N 1
ATOM 675 C CA . ASP A 1 87 ? 19.038 4.651 -14.311 1.00 42.28 87 ASP A CA 1
ATOM 676 C C . ASP A 1 87 ? 17.744 5.445 -14.320 1.00 42.28 87 ASP A C 1
ATOM 678 O O . ASP A 1 87 ? 17.342 5.992 -13.298 1.00 42.28 87 ASP A O 1
ATOM 682 N N . ILE A 1 88 ? 17.024 5.486 -15.434 1.00 44.50 88 ILE A N 1
ATOM 683 C CA . ILE A 1 88 ? 15.715 6.126 -15.450 1.00 44.50 88 ILE A CA 1
ATOM 684 C C . ILE A 1 88 ? 14.819 5.220 -16.260 1.00 44.50 88 ILE A C 1
ATOM 686 O O . ILE A 1 88 ? 14.942 5.120 -17.478 1.00 44.50 88 ILE A O 1
ATOM 690 N N . VAL A 1 89 ? 13.932 4.523 -15.564 1.00 55.38 89 VAL A N 1
ATOM 691 C CA . VAL A 1 89 ? 12.724 3.976 -16.165 1.00 55.38 89 VAL A CA 1
ATOM 692 C C . VAL A 1 89 ? 11.683 5.062 -15.908 1.00 55.38 89 VAL A C 1
ATOM 694 O O . VAL A 1 89 ? 11.155 5.111 -14.796 1.00 55.38 89 VAL A O 1
ATOM 697 N N . PRO A 1 90 ? 11.386 5.969 -16.862 1.00 50.34 90 PRO A N 1
ATOM 698 C CA . PRO A 1 90 ? 10.395 7.028 -16.650 1.00 50.34 90 PRO A CA 1
ATOM 699 C C . PRO A 1 90 ? 9.051 6.459 -16.196 1.00 50.34 90 PRO A C 1
ATOM 701 O O . PRO A 1 90 ? 8.308 7.093 -15.460 1.00 50.34 90 PRO A O 1
ATOM 704 N N . GLN A 1 91 ? 8.769 5.209 -16.570 1.00 53.12 91 GLN A N 1
ATOM 705 C CA . GLN A 1 91 ? 7.600 4.472 -16.121 1.00 53.12 91 GLN A CA 1
ATOM 706 C C . GLN A 1 91 ? 7.652 4.151 -14.621 1.00 53.12 91 GLN A C 1
ATOM 708 O O . GLN A 1 91 ? 6.609 4.169 -13.987 1.00 53.12 91 GLN A O 1
ATOM 713 N N . LEU A 1 92 ? 8.815 3.865 -14.018 1.00 50.44 92 LEU A N 1
ATOM 714 C CA . LEU A 1 92 ? 8.928 3.741 -12.558 1.00 50.44 92 LEU A CA 1
ATOM 715 C C . LEU A 1 92 ? 8.660 5.092 -11.889 1.00 50.44 92 LEU A C 1
ATOM 717 O O . LEU A 1 92 ? 7.812 5.146 -11.009 1.00 50.44 92 LEU A O 1
ATOM 721 N N . GLN A 1 93 ? 9.285 6.180 -12.349 1.00 53.53 93 GLN A N 1
ATOM 722 C CA . GLN A 1 93 ? 9.070 7.514 -11.770 1.00 53.53 93 GLN A CA 1
ATOM 723 C C . GLN A 1 93 ? 7.613 7.988 -11.897 1.00 53.53 93 GLN A C 1
ATOM 725 O O . GLN A 1 93 ? 7.041 8.456 -10.918 1.00 53.53 93 GLN A O 1
ATOM 730 N N . ALA A 1 94 ? 6.980 7.779 -13.054 1.00 49.56 94 ALA A N 1
ATOM 731 C CA . ALA A 1 94 ? 5.565 8.082 -13.260 1.00 49.56 94 ALA A CA 1
ATOM 732 C C . ALA A 1 94 ? 4.645 7.197 -12.400 1.00 49.56 94 ALA A C 1
ATOM 734 O O . ALA A 1 94 ? 3.684 7.695 -11.823 1.00 49.56 94 ALA A O 1
ATOM 735 N N . ASN A 1 95 ? 4.955 5.899 -12.259 1.00 54.06 95 ASN A N 1
ATOM 736 C CA . ASN A 1 95 ? 4.194 5.005 -11.380 1.00 54.06 95 ASN A CA 1
ATOM 737 C C . ASN A 1 95 ? 4.299 5.421 -9.905 1.00 54.06 95 ASN A C 1
ATOM 739 O O . ASN A 1 95 ? 3.333 5.243 -9.176 1.00 54.06 95 ASN A O 1
ATOM 743 N N . PHE A 1 96 ? 5.446 5.946 -9.460 1.00 53.84 96 PHE A N 1
ATOM 744 C CA . PHE A 1 96 ? 5.637 6.385 -8.076 1.00 53.84 96 PHE A CA 1
ATOM 745 C C . PHE A 1 96 ? 4.977 7.744 -7.799 1.00 53.84 96 PHE A C 1
ATOM 747 O O . PHE A 1 96 ? 4.185 7.834 -6.862 1.00 53.84 96 PHE A O 1
ATOM 754 N N . ALA A 1 97 ? 5.235 8.760 -8.631 1.00 50.03 97 ALA A N 1
ATOM 755 C CA . ALA A 1 97 ? 4.782 10.141 -8.416 1.00 50.03 97 ALA A CA 1
ATOM 756 C C . ALA A 1 97 ? 3.252 10.322 -8.459 1.00 50.03 97 ALA A C 1
ATOM 758 O O . ALA A 1 97 ? 2.729 11.243 -7.840 1.00 50.03 97 ALA A O 1
ATOM 759 N N . PHE A 1 98 ? 2.536 9.431 -9.153 1.00 56.62 98 PHE A N 1
ATOM 760 C CA . PHE A 1 98 ? 1.069 9.430 -9.235 1.00 56.62 98 PHE A CA 1
ATOM 761 C C . PHE A 1 98 ? 0.431 8.218 -8.550 1.00 56.62 98 PHE A C 1
ATOM 763 O O . PHE A 1 98 ? -0.742 7.914 -8.775 1.00 56.62 98 PHE A O 1
ATOM 770 N N . SER A 1 99 ? 1.190 7.478 -7.734 1.00 71.88 99 SER A N 1
ATOM 771 C CA . SER A 1 99 ? 0.586 6.388 -6.973 1.00 71.88 99 SER A CA 1
ATOM 772 C C . SER A 1 99 ? -0.316 6.949 -5.882 1.00 71.88 99 SER A C 1
ATOM 774 O O . SER A 1 99 ? 0.064 7.862 -5.151 1.00 71.88 99 SER A O 1
ATOM 776 N N . ARG A 1 100 ? -1.485 6.326 -5.708 1.00 84.38 100 ARG A N 1
ATOM 777 C CA . ARG A 1 100 ? -2.397 6.627 -4.601 1.00 84.38 100 ARG A CA 1
ATOM 778 C C . ARG A 1 100 ? -1.681 6.595 -3.248 1.00 84.38 100 ARG A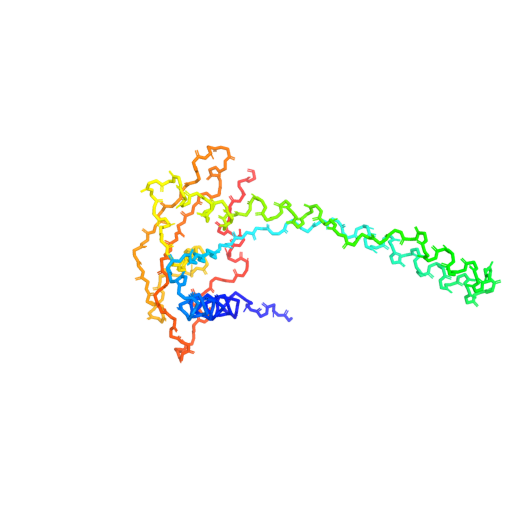 C 1
ATOM 780 O O . ARG A 1 100 ? -1.921 7.464 -2.428 1.00 84.38 100 ARG A O 1
ATOM 787 N N . ALA A 1 101 ? -0.775 5.635 -3.041 1.00 82.44 101 ALA A N 1
ATOM 788 C CA . ALA A 1 101 ? 0.018 5.531 -1.816 1.00 82.44 101 ALA A CA 1
ATOM 789 C C . ALA A 1 101 ? 0.914 6.760 -1.591 1.00 82.44 101 ALA A C 1
ATOM 791 O O . ALA A 1 101 ? 0.934 7.291 -0.488 1.00 82.44 101 ALA A O 1
ATOM 792 N N . TYR A 1 102 ? 1.608 7.237 -2.631 1.00 79.88 102 TYR A N 1
ATOM 793 C CA . TYR A 1 102 ? 2.455 8.428 -2.544 1.00 79.88 102 TYR A CA 1
ATOM 794 C C . TYR A 1 102 ? 1.632 9.696 -2.295 1.00 79.88 102 TYR A C 1
ATOM 796 O O . TYR A 1 102 ? 1.936 10.458 -1.383 1.00 79.88 102 TYR A O 1
ATOM 804 N N . THR A 1 103 ? 0.554 9.903 -3.058 1.00 80.44 103 THR A N 1
ATOM 805 C CA . THR A 1 103 ? -0.319 11.074 -2.884 1.00 80.44 103 THR A CA 1
ATOM 806 C C . THR A 1 103 ? -0.980 11.084 -1.503 1.00 80.44 103 THR A C 1
ATOM 808 O O . THR A 1 103 ? -1.055 12.136 -0.876 1.00 80.44 103 THR A O 1
ATOM 811 N N . ALA A 1 104 ? -1.407 9.924 -1.002 1.00 81.75 104 ALA A N 1
ATOM 812 C CA . ALA A 1 104 ? -1.998 9.782 0.326 1.00 81.75 104 ALA A CA 1
ATOM 813 C C . ALA A 1 104 ? -0.978 9.996 1.457 1.00 81.75 104 ALA A C 1
ATOM 815 O O . ALA A 1 104 ? -1.288 10.644 2.455 1.00 81.75 104 ALA A O 1
ATOM 816 N N . GLU A 1 105 ? 0.254 9.505 1.296 1.00 81.00 105 GLU A N 1
ATOM 817 C CA . GLU A 1 105 ? 1.328 9.719 2.269 1.00 81.00 105 GLU A CA 1
ATOM 818 C C . GLU A 1 105 ? 1.722 11.202 2.357 1.00 81.00 105 GLU A C 1
ATOM 820 O O . GLU A 1 105 ? 1.732 11.754 3.462 1.00 81.00 105 GLU A O 1
ATOM 825 N N . GLN A 1 106 ? 1.941 11.863 1.212 1.00 75.38 106 GLN A N 1
ATOM 826 C CA . GLN A 1 106 ? 2.281 13.290 1.147 1.00 75.38 106 GLN A CA 1
ATOM 827 C C . GLN A 1 106 ? 1.122 14.186 1.609 1.00 75.38 106 GLN A C 1
ATOM 829 O O . GLN A 1 106 ? 1.352 15.155 2.335 1.00 75.38 106 GLN A O 1
ATOM 834 N N . GLY A 1 107 ? -0.118 13.848 1.234 1.00 65.12 107 GLY A N 1
ATOM 835 C CA . GLY A 1 107 ? -1.324 14.594 1.608 1.00 65.12 107 GLY A CA 1
ATOM 836 C C . GLY A 1 107 ? -1.549 14.653 3.119 1.00 65.12 107 GLY A C 1
ATOM 837 O O . GLY A 1 107 ? -1.993 15.670 3.641 1.00 65.12 107 GLY A O 1
ATOM 838 N N . GLY A 1 108 ? -1.118 13.638 3.875 1.00 57.34 108 GLY A N 1
ATOM 839 C CA . GLY A 1 108 ? -1.219 13.661 5.337 1.00 57.34 108 GLY A CA 1
ATOM 840 C C . GLY A 1 108 ? -0.278 14.653 6.049 1.00 57.34 108 GLY A C 1
ATOM 841 O O . GLY A 1 108 ? -0.129 14.551 7.268 1.00 57.34 108 GLY A O 1
ATOM 842 N N . LYS A 1 109 ? 0.414 15.551 5.328 1.00 55.06 109 LYS A N 1
ATOM 843 C CA . LYS A 1 109 ? 1.101 16.735 5.888 1.00 55.06 109 LYS A CA 1
ATOM 844 C C . LYS A 1 109 ? 0.236 18.003 5.835 1.00 55.06 109 LYS A C 1
ATOM 846 O O . LYS A 1 109 ? 0.506 18.939 6.581 1.00 55.06 109 LYS A O 1
ATOM 851 N N . THR A 1 110 ? -0.769 18.039 4.960 1.00 53.09 110 THR A N 1
ATOM 852 C CA . THR A 1 110 ? -1.542 19.244 4.606 1.00 53.09 110 THR A CA 1
ATOM 853 C C . THR A 1 110 ? -3.051 19.060 4.719 1.00 53.09 110 THR A C 1
ATOM 855 O O . THR A 1 110 ? -3.757 20.043 4.930 1.00 53.09 110 THR A O 1
ATOM 858 N N . ASP A 1 111 ? -3.551 17.827 4.633 1.00 54.53 111 ASP A N 1
ATOM 859 C CA . ASP A 1 111 ? -4.972 17.533 4.754 1.00 54.53 111 ASP A CA 1
ATOM 860 C C . ASP A 1 111 ? -5.342 17.306 6.222 1.00 54.53 111 ASP A C 1
ATOM 862 O O . ASP A 1 111 ? -4.900 16.353 6.868 1.00 54.53 111 ASP A O 1
ATOM 866 N N . ALA A 1 112 ? -6.224 18.161 6.745 1.00 45.78 112 ALA A N 1
ATOM 867 C CA . ALA A 1 112 ? -6.797 18.045 8.088 1.00 45.78 112 ALA A CA 1
ATOM 868 C C . ALA A 1 112 ? -7.633 16.758 8.292 1.00 45.78 112 ALA A C 1
ATOM 870 O O . ALA A 1 112 ? -8.116 16.495 9.392 1.00 45.78 112 ALA A O 1
ATOM 871 N N . ALA A 1 113 ? -7.785 15.932 7.251 1.00 54.34 113 ALA A N 1
ATOM 872 C CA . ALA A 1 113 ? -8.504 14.674 7.271 1.00 54.34 113 ALA A CA 1
ATOM 873 C C . ALA A 1 113 ? -7.594 13.472 6.916 1.00 54.34 113 ALA A C 1
ATOM 875 O O . ALA A 1 113 ? -7.452 13.074 5.764 1.00 54.34 113 ALA A O 1
ATOM 876 N N . LYS A 1 114 ? -7.112 12.825 7.990 1.00 68.44 114 LYS A N 1
ATOM 877 C CA . LYS A 1 114 ? -7.309 11.389 8.289 1.00 68.44 114 LYS A CA 1
ATOM 878 C C . LYS A 1 114 ? -6.173 10.362 8.093 1.00 68.44 114 LYS A C 1
ATOM 880 O O . LYS A 1 114 ? -6.294 9.303 8.693 1.00 68.44 114 LYS A O 1
ATOM 885 N N . LEU A 1 115 ? -5.058 10.624 7.404 1.00 79.19 115 LEU A N 1
ATOM 886 C CA . LEU A 1 115 ? -3.879 9.718 7.442 1.00 79.19 115 LEU A CA 1
ATOM 887 C C . LEU A 1 115 ? -2.733 10.341 8.245 1.00 79.19 115 LEU A C 1
ATOM 889 O O . LEU A 1 115 ? -1.717 10.750 7.689 1.00 79.19 115 LEU A O 1
ATOM 893 N N . THR A 1 116 ? -2.914 10.478 9.559 1.00 77.56 116 THR A N 1
ATOM 894 C CA . THR A 1 116 ? -2.012 11.255 10.423 1.00 77.56 116 THR A CA 1
ATOM 895 C C . THR A 1 116 ? -1.091 10.374 11.268 1.00 77.56 116 THR A C 1
ATOM 897 O O . THR A 1 116 ? -1.367 9.209 11.544 1.00 77.56 116 THR A O 1
ATOM 900 N N . GLY A 1 117 ? 0.042 10.940 11.684 1.00 79.00 117 GLY A N 1
ATOM 901 C CA . GLY A 1 117 ? 0.969 10.276 12.600 1.00 79.00 117 GLY A CA 1
ATOM 902 C C . GLY A 1 117 ? 1.715 9.049 12.040 1.00 79.00 117 GLY A C 1
ATOM 903 O O . GLY A 1 117 ? 1.614 8.738 10.844 1.00 79.00 117 GLY A O 1
ATOM 904 N N . PRO A 1 118 ? 2.486 8.382 12.917 1.00 86.00 118 PRO A N 1
ATOM 905 C CA . PRO A 1 118 ? 3.360 7.263 12.584 1.00 86.00 118 PRO A CA 1
ATOM 906 C C . PRO A 1 118 ? 2.607 5.934 12.604 1.00 86.00 118 PRO A C 1
ATOM 908 O O . PRO A 1 118 ? 2.728 5.123 13.522 1.00 86.00 118 PRO A O 1
ATOM 911 N N . ARG A 1 119 ? 1.720 5.751 11.631 1.00 90.94 119 ARG A N 1
ATOM 912 C CA . ARG A 1 119 ? 0.837 4.585 11.545 1.00 90.94 119 ARG A CA 1
ATOM 913 C C . ARG A 1 119 ? 1.000 3.886 10.203 1.00 90.94 119 ARG A C 1
ATOM 915 O O . ARG A 1 119 ? 1.450 4.490 9.227 1.00 90.94 119 ARG A O 1
ATOM 922 N N . PHE A 1 120 ? 0.598 2.620 10.158 1.00 93.56 120 PHE A N 1
ATOM 923 C CA . PHE A 1 120 ? 0.481 1.865 8.920 1.00 93.56 120 PHE A CA 1
ATOM 924 C C . PHE A 1 120 ? -0.964 1.900 8.431 1.00 93.56 120 PHE A C 1
ATOM 926 O O . PHE A 1 120 ? -1.877 1.482 9.140 1.00 93.56 120 PHE A O 1
ATOM 933 N N . TYR A 1 121 ? -1.170 2.380 7.214 1.00 94.38 121 TYR A N 1
ATOM 934 C CA . TYR A 1 121 ? -2.477 2.523 6.597 1.00 94.38 121 TYR A CA 1
ATOM 935 C C . TYR A 1 121 ? -2.629 1.563 5.425 1.00 94.38 121 TYR A C 1
ATOM 937 O O . TYR A 1 121 ? -1.775 1.507 4.539 1.00 94.38 121 TYR A O 1
ATOM 945 N N . LEU A 1 122 ? -3.743 0.837 5.397 1.00 95.00 122 LEU A N 1
ATOM 946 C CA . LEU A 1 122 ? -4.093 -0.098 4.333 1.00 95.00 122 LEU A CA 1
ATOM 947 C C . LEU A 1 122 ? -5.326 0.397 3.582 1.00 95.00 122 LEU A C 1
ATOM 949 O O . LEU A 1 122 ? -6.340 0.738 4.188 1.00 95.00 122 LEU A O 1
ATOM 953 N N . GLU A 1 123 ? -5.268 0.398 2.255 1.00 94.00 123 GLU A N 1
ATOM 954 C CA . GLU A 1 123 ? -6.436 0.676 1.428 1.00 94.00 123 GLU A CA 1
ATOM 955 C C . GLU A 1 123 ? -7.467 -0.460 1.524 1.00 94.00 123 GLU A C 1
ATOM 957 O O . GLU A 1 123 ? -7.214 -1.611 1.168 1.00 94.00 123 GLU A O 1
ATOM 962 N N . THR A 1 124 ? -8.686 -0.109 1.922 1.00 93.75 124 THR A N 1
ATOM 963 C CA . THR A 1 124 ? -9.813 -1.041 2.096 1.00 93.75 124 THR A CA 1
ATOM 964 C C . THR A 1 124 ? -10.253 -1.739 0.808 1.00 93.75 124 THR A C 1
ATOM 966 O O . THR A 1 124 ? -10.833 -2.817 0.877 1.00 93.75 124 THR A O 1
ATOM 969 N N . ARG A 1 125 ? -9.947 -1.191 -0.381 1.00 91.25 125 ARG A N 1
ATOM 970 C CA . ARG A 1 125 ? -10.247 -1.840 -1.675 1.00 91.25 125 ARG A CA 1
ATOM 971 C C . ARG A 1 125 ? -9.538 -3.185 -1.855 1.00 91.25 125 ARG A C 1
ATOM 973 O O . ARG A 1 125 ? -9.950 -3.955 -2.719 1.00 91.25 125 ARG A O 1
ATOM 980 N N . ILE A 1 126 ? -8.486 -3.453 -1.080 1.00 91.69 126 ILE A N 1
ATOM 981 C CA . ILE A 1 126 ? -7.761 -4.731 -1.063 1.00 91.69 126 ILE A CA 1
ATOM 982 C C . ILE A 1 126 ? -8.596 -5.833 -0.397 1.00 91.69 126 ILE A C 1
ATOM 984 O O . ILE A 1 126 ? -8.399 -7.008 -0.694 1.00 91.69 126 ILE A O 1
ATOM 988 N N . LEU A 1 127 ? -9.533 -5.470 0.477 1.00 93.69 127 LEU A N 1
ATOM 989 C CA . LEU A 1 127 ? -10.318 -6.401 1.280 1.00 93.69 127 LEU A CA 1
ATOM 990 C C . LEU A 1 127 ? -11.588 -6.821 0.533 1.00 93.69 127 LEU A C 1
ATOM 992 O O . LEU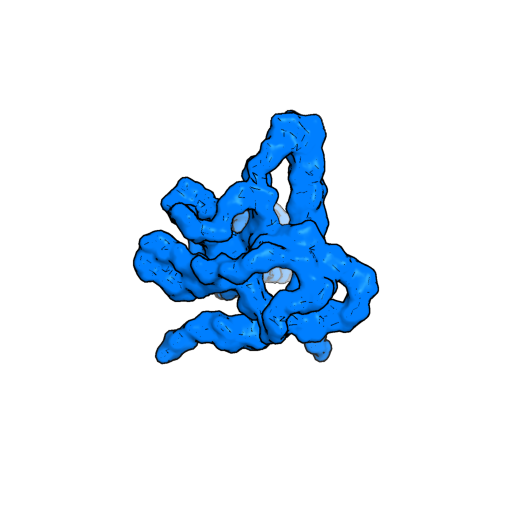 A 1 127 ? -12.222 -5.993 -0.128 1.00 93.69 127 LEU A O 1
ATOM 996 N N . SER A 1 128 ? -11.954 -8.101 0.608 1.00 90.81 128 SER A N 1
ATOM 997 C CA . SER A 1 128 ? -13.156 -8.628 -0.056 1.00 90.81 128 SER A CA 1
ATOM 998 C C . SER A 1 128 ? -14.424 -8.102 0.614 1.00 90.81 128 SER A C 1
ATOM 1000 O O . SER A 1 128 ? -15.158 -7.343 -0.026 1.00 90.81 128 SER A O 1
ATOM 1002 N N . ASP A 1 129 ? -14.578 -8.395 1.908 1.00 88.62 129 ASP A N 1
ATOM 1003 C CA . ASP A 1 129 ? -15.803 -8.184 2.693 1.00 88.62 129 ASP A CA 1
ATOM 1004 C C . ASP A 1 129 ? -15.568 -7.314 3.946 1.00 88.62 129 ASP A C 1
ATOM 1006 O O . ASP A 1 129 ? -16.064 -7.589 5.036 1.00 88.62 129 ASP A O 1
ATOM 1010 N N . GLY A 1 130 ? -14.788 -6.238 3.801 1.00 90.06 130 GLY A N 1
ATOM 1011 C CA . GLY A 1 130 ? -14.447 -5.340 4.911 1.00 90.06 130 GLY A CA 1
ATOM 1012 C C . GLY A 1 130 ? -13.274 -5.838 5.760 1.00 90.06 130 GLY A C 1
ATOM 1013 O O . GLY A 1 130 ? -12.478 -6.658 5.308 1.00 90.06 130 GLY A O 1
ATOM 1014 N N . VAL A 1 131 ? -13.113 -5.282 6.966 1.00 94.12 131 VAL A N 1
ATOM 1015 C CA . VAL A 1 131 ? -11.988 -5.627 7.852 1.00 94.12 131 VAL A CA 1
ATOM 1016 C C . VAL A 1 131 ? -12.197 -7.027 8.422 1.00 94.12 131 VAL A C 1
ATOM 1018 O O . VAL A 1 131 ? -13.184 -7.242 9.127 1.00 94.12 131 VAL A O 1
ATOM 1021 N N . PRO A 1 132 ? -11.299 -7.985 8.141 1.00 94.50 132 PRO A N 1
ATOM 1022 C CA . PRO A 1 132 ? -11.475 -9.336 8.637 1.00 94.50 132 PRO A CA 1
ATOM 1023 C C . PRO A 1 132 ? -11.076 -9.452 10.118 1.00 94.50 132 PRO A C 1
ATOM 1025 O O . PRO A 1 132 ? -10.231 -8.686 10.579 1.00 94.50 132 PRO A O 1
ATOM 1028 N N . PRO A 1 133 ? -11.594 -10.451 10.860 1.00 94.19 133 PRO A N 1
ATOM 1029 C CA . PRO A 1 133 ? -11.345 -10.594 12.302 1.00 94.19 133 PRO A CA 1
ATOM 1030 C C . PRO A 1 133 ? -9.870 -10.748 12.699 1.00 94.19 133 PRO A C 1
ATOM 1032 O O . PRO A 1 133 ? -9.497 -10.443 13.827 1.00 94.19 133 PRO A O 1
ATOM 1035 N N . TRP A 1 134 ? -9.027 -11.220 11.778 1.00 95.19 134 TRP A N 1
ATOM 1036 C CA . TRP A 1 134 ? -7.588 -11.383 11.986 1.00 95.19 134 TRP A CA 1
ATOM 1037 C C . TRP A 1 134 ? -6.795 -10.074 11.832 1.00 95.19 134 TRP A C 1
ATOM 1039 O O . TRP A 1 134 ? -5.594 -10.048 12.094 1.00 95.19 134 TRP A O 1
ATOM 1049 N N . MET A 1 135 ? -7.437 -8.975 11.422 1.00 95.88 135 MET A N 1
ATOM 1050 C CA . MET A 1 135 ? -6.855 -7.633 11.448 1.00 95.88 135 MET A CA 1
ATOM 1051 C C . MET A 1 135 ? -7.481 -6.813 12.573 1.00 95.88 135 MET A C 1
ATOM 1053 O O . MET A 1 135 ? -8.695 -6.631 12.626 1.00 95.88 135 MET A O 1
ATOM 1057 N N . GLN A 1 136 ? -6.646 -6.228 13.427 1.00 96.44 136 GLN A N 1
ATOM 1058 C CA . GLN A 1 136 ? -7.090 -5.157 14.315 1.00 96.44 136 GLN A CA 1
ATOM 1059 C C . GLN A 1 136 ? -6.874 -3.828 13.604 1.00 96.44 136 GLN A C 1
ATOM 1061 O O . GLN A 1 136 ? -5.737 -3.490 13.258 1.00 96.44 136 GLN A O 1
ATOM 1066 N N . SER A 1 137 ? -7.951 -3.071 13.402 1.00 95.38 137 SER A N 1
ATOM 1067 C CA . SER A 1 137 ? -7.896 -1.806 12.680 1.00 95.38 137 SER A CA 1
ATOM 1068 C C . SER A 1 137 ? -8.487 -0.633 13.454 1.00 95.38 137 SER A C 1
ATOM 1070 O O . SER A 1 137 ? -9.255 -0.801 14.401 1.00 95.38 137 SER A O 1
ATOM 1072 N N . GLY A 1 138 ? -8.124 0.572 13.021 1.00 92.31 138 GLY A N 1
ATOM 1073 C CA . GLY A 1 138 ? -8.859 1.788 13.350 1.00 92.31 138 GLY A CA 1
ATOM 1074 C C . GLY A 1 138 ? -10.147 1.931 12.534 1.00 92.31 138 GLY A C 1
ATOM 1075 O O . GLY A 1 138 ? -10.558 1.019 11.808 1.00 92.31 138 GLY A O 1
ATOM 1076 N N . GLU A 1 139 ? -10.769 3.104 12.651 1.00 91.19 139 GLU A N 1
ATOM 1077 C CA . GLU A 1 139 ? -11.945 3.470 11.864 1.00 91.19 139 GLU A CA 1
ATOM 1078 C C . GLU A 1 139 ? -11.616 3.623 10.377 1.00 91.19 139 GLU A C 1
ATOM 1080 O O . GLU A 1 139 ? -10.472 3.861 9.974 1.00 91.19 139 GLU A O 1
ATOM 1085 N N . ARG A 1 140 ? -12.656 3.504 9.550 1.00 91.75 140 ARG A N 1
ATOM 1086 C CA . ARG A 1 140 ? -12.556 3.760 8.119 1.00 91.75 140 ARG A CA 1
ATOM 1087 C C . ARG A 1 140 ? -12.314 5.245 7.860 1.00 91.75 140 ARG A C 1
ATOM 1089 O O . ARG A 1 140 ? -13.021 6.119 8.353 1.00 91.75 140 ARG A O 1
ATOM 1096 N N . ILE A 1 141 ? -11.350 5.498 6.993 1.00 90.69 141 ILE A N 1
ATOM 1097 C CA . ILE A 1 141 ? -10.910 6.816 6.573 1.00 90.69 141 ILE A CA 1
ATOM 1098 C C . ILE A 1 141 ? -11.249 6.971 5.098 1.00 90.69 141 ILE A C 1
ATOM 1100 O O . ILE A 1 141 ? -10.537 6.445 4.250 1.00 90.69 141 ILE A O 1
ATOM 1104 N N . ASP A 1 142 ? -12.331 7.676 4.778 1.00 89.19 142 ASP A N 1
ATOM 1105 C CA . ASP A 1 142 ? -12.563 8.127 3.403 1.00 89.19 142 ASP A CA 1
ATOM 1106 C C . ASP A 1 142 ? -11.605 9.290 3.111 1.00 89.19 142 ASP A C 1
ATOM 1108 O O . ASP A 1 142 ? -11.640 10.317 3.800 1.00 89.19 142 ASP A O 1
ATOM 1112 N N . TRP A 1 143 ? -10.704 9.063 2.156 1.00 87.38 143 TRP A N 1
ATOM 1113 C CA . TRP A 1 143 ? -9.605 9.941 1.774 1.00 87.38 143 TRP A CA 1
ATOM 1114 C C . TRP A 1 143 ? -9.780 10.408 0.332 1.00 87.38 143 TRP A C 1
ATOM 1116 O O . TRP A 1 143 ? -10.017 9.608 -0.578 1.00 87.38 143 TRP A O 1
ATOM 1126 N N . GLU A 1 144 ? -9.577 11.702 0.128 1.00 83.94 144 GLU A N 1
ATOM 1127 C CA . GLU A 1 144 ? -9.604 12.344 -1.178 1.00 83.94 144 GLU A CA 1
ATOM 1128 C C . GLU A 1 144 ? -8.357 13.221 -1.318 1.00 83.94 144 GLU A C 1
ATOM 1130 O O . GLU A 1 144 ? -7.964 13.874 -0.349 1.00 83.94 144 GLU A O 1
ATOM 1135 N N . PRO A 1 145 ? -7.706 13.247 -2.489 1.00 78.31 145 PRO A N 1
ATOM 1136 C CA . PRO A 1 145 ? -6.578 14.132 -2.708 1.00 78.31 145 PRO A CA 1
ATOM 1137 C C . PRO A 1 145 ? -7.046 15.586 -2.812 1.00 78.31 145 PRO A C 1
ATOM 1139 O O . PRO A 1 145 ? -7.995 15.891 -3.530 1.00 78.31 145 PRO A O 1
ATOM 1142 N N . GLN A 1 146 ? -6.301 16.497 -2.183 1.00 73.69 146 GLN A N 1
ATOM 1143 C CA . GLN A 1 146 ? -6.570 17.940 -2.214 1.00 73.69 146 GLN A CA 1
ATOM 1144 C C . GLN A 1 146 ? -6.663 18.521 -3.637 1.00 73.69 146 GLN A C 1
ATOM 1146 O O . GLN A 1 146 ? -7.416 19.455 -3.911 1.00 73.69 146 GLN A O 1
ATOM 1151 N N . ALA A 1 147 ? -5.858 17.995 -4.558 1.00 73.00 147 ALA A N 1
ATOM 1152 C CA . ALA A 1 147 ? -5.869 18.431 -5.941 1.00 73.00 147 ALA A CA 1
ATOM 1153 C C . ALA A 1 147 ? -7.030 17.773 -6.701 1.00 73.00 147 ALA A C 1
ATOM 1155 O O . ALA A 1 147 ? -6.979 16.581 -6.993 1.00 73.00 147 ALA A O 1
ATOM 1156 N N . ASN A 1 148 ? -8.031 18.561 -7.105 1.00 71.00 148 ASN A N 1
ATOM 1157 C CA . ASN A 1 148 ? -9.228 18.062 -7.803 1.00 71.00 148 ASN A CA 1
ATOM 1158 C C . ASN A 1 148 ? -8.925 17.223 -9.061 1.00 71.00 148 ASN A C 1
ATOM 1160 O O . ASN A 1 148 ? -9.666 16.292 -9.373 1.00 71.00 148 ASN A O 1
ATOM 1164 N N . TRP A 1 149 ? -7.829 17.510 -9.774 1.00 71.06 149 TRP A N 1
ATOM 1165 C CA . TRP A 1 149 ? -7.402 16.739 -10.953 1.00 71.06 149 TRP A CA 1
ATOM 1166 C C . TRP A 1 149 ? -6.864 15.336 -10.614 1.00 71.06 149 TRP A C 1
ATOM 1168 O O . TRP A 1 149 ? -6.667 14.528 -11.515 1.00 71.06 149 TRP A O 1
ATOM 1178 N N . LEU A 1 150 ? -6.653 15.033 -9.330 1.00 72.00 150 LEU A N 1
ATOM 1179 C CA . LEU A 1 150 ? -6.318 13.707 -8.809 1.00 72.00 150 LEU A CA 1
ATOM 1180 C C . LEU A 1 150 ? -7.515 13.001 -8.159 1.00 72.00 150 LEU A C 1
ATOM 1182 O O . LEU A 1 150 ? -7.325 11.915 -7.624 1.00 72.00 150 LEU A O 1
ATOM 1186 N N . SER A 1 151 ? -8.727 13.566 -8.188 1.00 75.19 151 SER A N 1
ATOM 1187 C CA . SER A 1 151 ? -9.916 13.018 -7.499 1.00 75.19 151 SER A CA 1
ATOM 1188 C C . SER A 1 151 ? -10.242 11.557 -7.846 1.00 75.19 151 SER A C 1
ATOM 1190 O O . SER A 1 151 ? -10.787 10.829 -7.023 1.00 75.19 151 SER A O 1
ATOM 1192 N N . GLU A 1 152 ? -9.828 11.060 -9.012 1.00 77.62 152 GLU A N 1
ATOM 1193 C CA . GLU A 1 152 ? -9.942 9.637 -9.375 1.00 77.62 152 GLU A CA 1
ATOM 1194 C C . GLU A 1 152 ? -9.101 8.701 -8.480 1.00 77.62 152 GLU A C 1
ATOM 1196 O O . GLU A 1 152 ? -9.331 7.489 -8.414 1.00 77.62 152 GLU A O 1
ATOM 1201 N N . LEU A 1 153 ? -8.118 9.248 -7.761 1.00 79.44 153 LEU A N 1
ATOM 1202 C CA . LEU A 1 153 ? -7.324 8.521 -6.779 1.00 79.44 153 LEU A CA 1
ATOM 1203 C C . LEU A 1 153 ? -8.030 8.382 -5.427 1.00 79.44 153 LEU A C 1
ATOM 1205 O O . LEU A 1 153 ? -7.545 7.582 -4.625 1.00 79.44 153 LEU A O 1
ATOM 1209 N N . SER A 1 154 ? -9.144 9.081 -5.175 1.00 84.94 154 SER A N 1
ATOM 1210 C CA . SER A 1 154 ? -9.902 8.988 -3.921 1.00 84.94 154 SER A CA 1
ATOM 1211 C C . SER A 1 154 ? -10.202 7.541 -3.544 1.00 84.94 154 SER A C 1
ATOM 1213 O O . SER A 1 154 ? -10.503 6.686 -4.386 1.00 84.94 154 SER A O 1
ATOM 1215 N N . SER A 1 155 ? -10.093 7.226 -2.260 1.00 88.88 155 SER A N 1
ATOM 1216 C CA . SER A 1 155 ? -10.298 5.870 -1.764 1.00 88.88 155 SER A CA 1
ATOM 1217 C C . SER A 1 155 ? -10.582 5.867 -0.272 1.00 88.88 155 SER A C 1
ATOM 1219 O O . SER A 1 155 ? -10.757 6.909 0.347 1.00 88.88 155 SER A O 1
ATOM 1221 N N . SER A 1 156 ? -10.627 4.680 0.317 1.00 91.00 156 SER A N 1
ATOM 1222 C CA . SER A 1 156 ? -10.800 4.516 1.749 1.00 91.00 156 SER A CA 1
ATOM 1223 C C . SER A 1 156 ? -9.700 3.660 2.350 1.00 91.00 156 SER A C 1
ATOM 1225 O O . SER A 1 156 ? -9.335 2.614 1.802 1.00 91.00 156 SER A O 1
ATOM 1227 N N . PHE A 1 157 ? -9.202 4.088 3.501 1.00 93.31 157 PHE A N 1
ATOM 1228 C CA . PHE A 1 157 ? -8.117 3.462 4.244 1.00 93.31 157 PHE A CA 1
ATOM 1229 C C . PHE A 1 157 ? -8.570 3.047 5.641 1.00 93.31 157 PHE A C 1
ATOM 1231 O O . PHE A 1 157 ? -9.607 3.487 6.133 1.00 93.31 157 PHE A O 1
ATOM 1238 N N . ILE A 1 158 ? -7.768 2.204 6.276 1.00 94.38 158 ILE A N 1
ATOM 1239 C CA . ILE A 1 158 ? -7.845 1.865 7.696 1.00 94.38 158 ILE A CA 1
ATOM 1240 C C . ILE A 1 158 ? -6.435 1.891 8.284 1.00 94.38 158 ILE A C 1
ATOM 1242 O O . ILE A 1 158 ? -5.475 1.508 7.614 1.00 94.38 158 ILE A O 1
ATOM 1246 N N . GLU A 1 159 ? -6.306 2.326 9.535 1.00 94.50 159 GLU A N 1
ATOM 1247 C CA . GLU A 1 159 ? -5.101 2.079 10.335 1.00 94.50 159 GLU A CA 1
ATOM 1248 C C . GLU A 1 159 ? -5.016 0.580 10.636 1.00 94.50 159 GLU A C 1
ATOM 1250 O O . GLU A 1 159 ? -5.994 0.011 11.117 1.00 94.50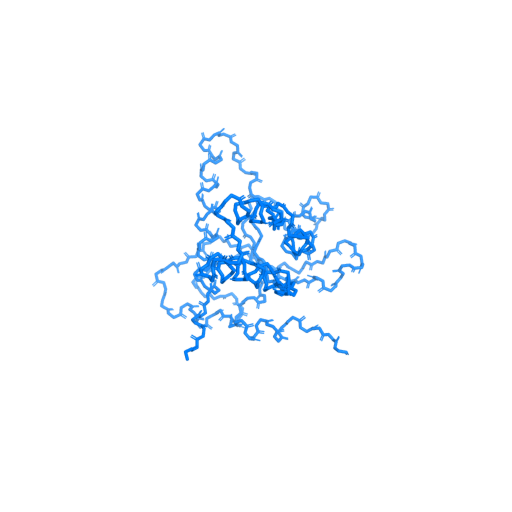 159 GLU A O 1
ATOM 1255 N N . ILE A 1 160 ? -3.863 -0.046 10.419 1.00 95.81 160 ILE A N 1
ATOM 1256 C CA . ILE A 1 160 ? -3.572 -1.393 10.912 1.00 95.81 160 ILE A CA 1
ATOM 1257 C C . ILE A 1 160 ? -2.820 -1.274 12.233 1.00 95.81 160 ILE A C 1
ATOM 1259 O O . ILE A 1 160 ? -1.743 -0.682 12.301 1.00 95.81 160 ILE A O 1
ATOM 1263 N N . ARG A 1 161 ? -3.404 -1.855 13.281 1.00 95.19 161 ARG A N 1
ATOM 1264 C CA . ARG A 1 161 ? -2.816 -1.931 14.625 1.00 95.19 161 ARG A CA 1
ATOM 1265 C C . ARG A 1 161 ? -2.160 -3.279 14.870 1.00 95.19 161 ARG A C 1
ATOM 1267 O O . ARG A 1 161 ? -1.138 -3.344 15.542 1.00 95.19 161 ARG A O 1
ATOM 1274 N N . ASN A 1 162 ? -2.748 -4.340 14.320 1.00 96.06 162 ASN A N 1
ATOM 1275 C CA . ASN A 1 162 ? -2.195 -5.682 14.388 1.00 96.06 162 ASN A CA 1
ATOM 1276 C C . ASN A 1 162 ? -2.687 -6.553 13.225 1.00 96.06 162 ASN A C 1
ATOM 1278 O O . ASN A 1 162 ? -3.812 -6.386 12.746 1.00 96.06 162 ASN A O 1
ATOM 1282 N N . ILE A 1 163 ? -1.858 -7.520 12.837 1.00 95.62 163 ILE A N 1
ATOM 1283 C CA . ILE A 1 163 ? -2.207 -8.609 11.925 1.00 95.62 163 ILE A CA 1
ATOM 1284 C C . ILE A 1 163 ? -1.923 -9.926 12.647 1.00 95.62 163 ILE A C 1
ATOM 1286 O O . ILE A 1 163 ? -0.771 -10.229 12.953 1.00 95.62 163 ILE A O 1
ATOM 1290 N N . ASP A 1 164 ? -2.959 -10.726 12.887 1.00 95.00 164 ASP A N 1
ATOM 1291 C CA . ASP A 1 164 ? -2.802 -12.092 13.374 1.00 95.00 164 ASP A CA 1
ATOM 1292 C C . ASP A 1 164 ? -2.320 -12.997 12.232 1.00 95.00 164 ASP A C 1
ATOM 1294 O O . ASP A 1 164 ? -3.071 -13.360 11.324 1.00 95.00 164 ASP A O 1
ATOM 1298 N N . LEU A 1 165 ? -1.034 -13.349 12.272 1.00 90.31 165 LEU A N 1
ATOM 1299 C CA . LEU A 1 165 ? -0.405 -14.220 11.281 1.00 90.31 165 LEU A CA 1
ATOM 1300 C C . LEU A 1 165 ? -0.763 -15.703 11.459 1.00 90.31 165 LEU A C 1
ATOM 1302 O O . LEU A 1 165 ? -0.471 -16.505 10.573 1.00 90.31 165 LEU A O 1
ATOM 1306 N N . SER A 1 166 ? -1.379 -16.075 12.582 1.00 91.94 166 SER A N 1
ATOM 1307 C CA . SER A 1 166 ? -1.752 -17.459 12.885 1.00 91.94 166 SER A CA 1
ATOM 1308 C C . SER A 1 166 ? -3.154 -17.832 12.403 1.00 91.94 166 SER A C 1
ATOM 1310 O O . SER A 1 166 ? -3.449 -19.019 12.278 1.00 91.94 166 SER A O 1
ATOM 1312 N N . ALA A 1 167 ? -3.999 -16.846 12.085 1.00 91.38 167 ALA A N 1
ATOM 1313 C CA . ALA A 1 167 ? -5.364 -17.108 11.653 1.00 91.38 167 ALA A CA 1
ATOM 1314 C C . ALA A 1 167 ? -5.416 -17.926 10.350 1.00 91.38 167 ALA A C 1
ATOM 1316 O O . ALA A 1 167 ? -4.627 -17.730 9.415 1.00 91.38 167 ALA A O 1
ATOM 1317 N N . GLU A 1 168 ? -6.380 -18.840 10.284 1.00 89.06 168 GLU A N 1
ATOM 1318 C CA . GLU A 1 168 ? -6.621 -19.680 9.114 1.00 89.06 168 GLU A CA 1
ATOM 1319 C C . GLU A 1 168 ? -7.403 -18.927 8.029 1.00 89.06 168 GLU A C 1
ATOM 1321 O O . GLU A 1 168 ? -8.158 -17.995 8.308 1.00 89.06 168 GLU A O 1
ATOM 1326 N N . HIS A 1 169 ? -7.241 -19.361 6.777 1.00 88.00 169 HIS A N 1
ATOM 1327 C CA . HIS A 1 169 ? -8.001 -18.885 5.614 1.00 88.00 169 HIS A CA 1
ATOM 1328 C C . HIS A 1 169 ? -7.971 -17.363 5.360 1.00 88.00 169 HIS A C 1
ATOM 1330 O O . HIS A 1 169 ? -8.887 -16.798 4.751 1.00 88.00 169 HIS A O 1
ATOM 1336 N N . ARG A 1 170 ? -6.915 -16.674 5.807 1.00 90.56 170 ARG A N 1
ATOM 1337 C CA . ARG A 1 170 ? -6.745 -15.214 5.665 1.00 90.56 170 ARG A CA 1
ATOM 1338 C C . ARG A 1 170 ? -6.807 -14.744 4.215 1.00 90.56 170 ARG A C 1
ATOM 1340 O O . ARG A 1 170 ? -7.260 -13.636 3.936 1.00 90.56 170 ARG A O 1
ATOM 1347 N N . GLU A 1 171 ? -6.375 -15.588 3.286 1.00 88.94 171 GLU A N 1
ATOM 1348 C CA . GLU A 1 171 ? -6.390 -15.323 1.853 1.00 88.94 171 GLU A CA 1
ATOM 1349 C C . GLU A 1 171 ? -7.796 -15.076 1.298 1.00 88.94 171 GLU A C 1
ATOM 1351 O O . GLU A 1 171 ? -7.925 -14.311 0.347 1.00 88.94 171 GLU A O 1
ATOM 1356 N N . MET A 1 172 ? -8.845 -15.641 1.909 1.00 89.69 172 MET A N 1
ATOM 1357 C CA . MET A 1 172 ? -10.231 -15.435 1.467 1.00 89.69 172 MET A CA 1
ATOM 1358 C C . MET A 1 172 ? -10.731 -14.008 1.738 1.00 89.69 172 MET A C 1
ATOM 1360 O O . MET A 1 172 ? -11.642 -13.520 1.069 1.00 89.69 172 MET A O 1
ATOM 1364 N N . SER A 1 173 ? -10.127 -13.317 2.709 1.00 92.25 173 SER A N 1
ATOM 1365 C CA . SER A 1 173 ? -10.463 -11.931 3.058 1.00 92.25 173 SER A CA 1
ATOM 1366 C C . SER A 1 173 ? -9.784 -10.896 2.152 1.00 92.25 173 SER A C 1
ATOM 1368 O O . SER A 1 173 ? -10.024 -9.694 2.292 1.00 92.25 173 SER A O 1
ATOM 1370 N N . ILE A 1 174 ? -8.908 -11.338 1.245 1.00 92.31 174 ILE A N 1
ATOM 1371 C CA . ILE A 1 174 ? -8.130 -10.474 0.360 1.00 92.31 174 ILE A CA 1
ATOM 1372 C C . ILE A 1 174 ? -8.612 -10.665 -1.073 1.00 92.31 174 ILE A C 1
ATOM 1374 O O . ILE A 1 174 ? -8.625 -11.774 -1.602 1.00 92.31 174 ILE A O 1
ATOM 1378 N N . ARG A 1 175 ? -8.960 -9.561 -1.735 1.00 90.75 175 ARG A N 1
ATOM 1379 C CA . ARG A 1 175 ? -9.327 -9.581 -3.149 1.00 90.75 175 ARG A CA 1
ATOM 1380 C C . ARG A 1 175 ? -8.163 -10.054 -4.001 1.00 90.75 175 ARG A C 1
ATOM 1382 O O . ARG A 1 175 ? -7.016 -9.620 -3.856 1.00 90.75 175 ARG A O 1
ATOM 1389 N N . THR A 1 176 ? -8.497 -10.863 -4.990 1.00 87.31 176 THR A N 1
ATOM 1390 C CA . THR A 1 176 ? -7.584 -11.241 -6.056 1.00 87.31 176 THR A CA 1
ATOM 1391 C C . THR A 1 176 ? -7.197 -10.027 -6.896 1.00 87.31 176 THR A C 1
ATOM 1393 O O . THR A 1 176 ? -7.925 -9.035 -7.008 1.00 87.31 176 THR A O 1
ATOM 1396 N N . GLY A 1 177 ? -6.077 -10.126 -7.615 1.00 81.81 177 GLY A N 1
ATOM 1397 C CA . GLY A 1 177 ? -5.668 -9.058 -8.536 1.00 81.81 177 GLY A CA 1
ATOM 1398 C C . GLY A 1 177 ? -6.729 -8.710 -9.597 1.00 81.81 177 GLY A C 1
ATOM 1399 O O . GLY A 1 177 ? -6.805 -7.563 -10.030 1.00 81.81 177 GLY A O 1
ATOM 1400 N N . ARG A 1 178 ? -7.570 -9.671 -10.009 1.00 83.25 178 ARG A N 1
ATOM 1401 C CA . ARG A 1 178 ? -8.669 -9.428 -10.962 1.00 83.25 178 ARG A CA 1
ATOM 1402 C C . ARG A 1 178 ? -9.806 -8.627 -10.334 1.00 83.25 178 ARG A C 1
ATOM 1404 O O . ARG A 1 178 ? -10.351 -7.747 -10.991 1.00 83.25 178 ARG A O 1
ATOM 1411 N N . GLU A 1 179 ? -10.157 -8.927 -9.092 1.00 87.56 179 GLU A N 1
ATOM 1412 C CA . GLU A 1 179 ? -11.192 -8.203 -8.350 1.00 87.56 179 GLU A CA 1
ATOM 1413 C C . GLU A 1 179 ? -10.739 -6.785 -8.013 1.00 87.56 179 GLU A C 1
ATOM 1415 O O . GLU A 1 179 ? -11.510 -5.846 -8.191 1.00 87.56 179 GLU A O 1
ATOM 1420 N N . ILE A 1 180 ? -9.464 -6.610 -7.647 1.00 85.62 180 ILE A N 1
ATOM 1421 C CA . ILE A 1 180 ? -8.869 -5.284 -7.453 1.00 85.62 180 ILE A CA 1
ATOM 1422 C C . ILE A 1 180 ? -8.971 -4.463 -8.745 1.00 85.62 180 ILE A C 1
ATOM 1424 O O . ILE A 1 180 ? -9.453 -3.335 -8.698 1.00 85.62 180 ILE A O 1
ATOM 1428 N N . ILE A 1 181 ? -8.604 -5.026 -9.905 1.00 82.50 181 ILE A N 1
ATOM 1429 C CA . ILE A 1 181 ? -8.727 -4.328 -11.200 1.00 82.50 181 ILE A CA 1
ATOM 1430 C C . ILE A 1 181 ? -10.177 -3.924 -11.485 1.00 82.50 181 ILE A C 1
ATOM 1432 O O . ILE A 1 181 ? -10.412 -2.783 -11.869 1.00 82.50 181 ILE A O 1
ATOM 1436 N N . LYS A 1 182 ? -11.148 -4.820 -11.263 1.00 84.25 182 LYS A N 1
ATOM 1437 C CA . LYS A 1 182 ? -12.573 -4.481 -11.415 1.00 84.25 182 LYS A CA 1
ATOM 1438 C C . LYS A 1 182 ? -12.988 -3.344 -10.476 1.00 84.25 182 LYS A C 1
ATOM 1440 O O . LYS A 1 182 ? -13.718 -2.460 -10.889 1.00 84.25 182 LYS A O 1
ATOM 1445 N N . SER A 1 183 ? -12.486 -3.329 -9.242 1.00 81.44 183 SER A N 1
ATOM 1446 C CA . SER A 1 183 ? -12.792 -2.273 -8.265 1.00 81.44 183 SER A CA 1
ATOM 1447 C C . SER A 1 183 ? -12.126 -0.922 -8.560 1.00 81.44 183 SER A C 1
ATOM 1449 O O . SER A 1 183 ? -12.466 0.082 -7.935 1.00 81.44 183 SER A O 1
ATOM 1451 N N . LEU A 1 184 ? -11.154 -0.882 -9.477 1.00 76.25 184 LEU A N 1
ATOM 1452 C CA . LEU A 1 184 ? -10.477 0.353 -9.868 1.00 76.25 184 LEU A CA 1
ATOM 1453 C C . LEU A 1 184 ? -11.265 1.172 -10.899 1.00 76.25 184 LEU A C 1
ATOM 1455 O O . LEU A 1 184 ? -10.833 2.290 -11.133 1.00 76.25 184 LEU A O 1
ATOM 1459 N N . ASN A 1 185 ? -12.375 0.650 -11.457 1.00 60.50 185 ASN A N 1
ATOM 1460 C CA . ASN A 1 185 ? -13.312 1.326 -12.373 1.00 60.50 185 ASN A CA 1
ATOM 1461 C C . ASN A 1 185 ? -12.699 2.528 -13.109 1.00 60.50 185 ASN A C 1
ATOM 1463 O O . ASN A 1 185 ? -12.963 3.679 -12.775 1.00 60.50 185 ASN A O 1
ATOM 1467 N N . PHE A 1 186 ? -11.893 2.249 -14.131 1.00 53.81 186 PHE A N 1
ATOM 1468 C CA . PHE A 1 186 ? -11.675 3.239 -15.175 1.00 53.81 186 PHE A CA 1
ATOM 1469 C C . PHE A 1 186 ? -12.973 3.277 -15.975 1.00 53.81 186 PHE A C 1
ATOM 1471 O O . PHE A 1 186 ? -13.307 2.294 -16.639 1.00 53.81 186 PHE A O 1
ATOM 1478 N N . SER A 1 187 ? -13.750 4.349 -15.834 1.00 35.06 187 SER A N 1
ATOM 1479 C CA . SER A 1 187 ? -14.841 4.637 -16.761 1.00 35.06 187 SER A CA 1
ATOM 1480 C C . SER A 1 187 ? -14.251 4.631 -18.174 1.00 35.06 187 SER A C 1
ATOM 1482 O O . SER A 1 187 ? -13.326 5.394 -18.449 1.00 35.06 187 SER A O 1
ATOM 1484 N N . ASN A 1 188 ? -14.720 3.714 -19.022 1.00 30.36 188 ASN A N 1
ATOM 1485 C CA . ASN A 1 188 ? -14.526 3.824 -20.469 1.00 30.36 188 ASN A CA 1
ATOM 1486 C C . ASN A 1 188 ? -15.338 5.002 -21.002 1.00 30.36 188 ASN A C 1
ATOM 1488 O O . ASN A 1 188 ? -16.471 5.188 -20.498 1.00 30.36 188 ASN A O 1
#

Radius of gyration: 22.55 Å; chains: 1; bounding box: 53×41×59 Å

Organism: Sphingobium yanoikuyae (NCBI:txid13690)

pLDDT: mean 78.34, std 15.88, range [30.36, 96.44]

Secondary structure (DSSP, 8-state):
------HHHHHHHHHHHHHHHHHHHHHTT-TT---EEE---------THHHHHHHHHHHHHHHHHHTTSS-HHHHHHHHHHS----S--HHHHHHHHT-HHHHHHHHTTT-SSS--SS-EEEEGGGBSSSS-TTEEEEEEEEE--SSGGGGGG-EEEEEEEEE-TT-TTGGGGB--HHHHHHHT----

Sequence (188 aa):
MTRKDRALPFIERCWALFQEATSADAEDGRDGNLRGVLATGLRAKGSNRGILAQNAAFTQIIDDLAAHRITAEEAKRAAWRVRRVHDIVPQLQANFAFSRAYTAEQGGKTDAAKLTGPRFYLETRILSDGVPPWMQSGERIDWEPQANWLSELSSSFIEIRNIDLSAEHREMSIRTGREIIKSLNFSN

Foldseek 3Di:
DPPPFCLVVVVVVLVVVLVVVQVVCVVVVNHKDAEAEADDDDQPDDPCVLVVVLVVQLVVLVVCVVVVVDDPVVSVVSNVPSDDPPDDPVSVVVCQVLPLRNLVVVCQVPDPFDRHINFHKYFQLQFDPGDDPQWDWDDKGFDAGPDPVSRLSTGIIITTPDGNPPDPPVVNGGDGPVSSVVVSDPPD